Protein AF-A0A537SCL2-F1 (afdb_monomer)

Solvent-accessible surface area (backbone atoms only — not comparable to full-atom values): 10837 Å² total; per-residue (Å²): 138,88,92,80,89,88,87,83,86,89,81,77,89,76,84,65,77,79,71,68,77,72,68,70,78,65,77,64,45,35,38,31,38,44,45,47,46,76,85,81,43,51,68,61,50,50,51,50,52,47,57,34,40,78,73,72,42,37,77,86,73,39,26,43,77,47,78,39,64,37,67,87,34,74,85,45,38,48,58,51,26,38,50,47,49,73,68,63,38,65,31,39,36,19,77,14,48,50,43,45,52,28,39,54,75,43,37,79,74,50,37,33,37,31,70,41,21,41,37,46,48,85,59,67,59,16,76,32,92,92,52,28,85,68,42,36,51,68,40,71,64,47,42,31,63,50,47,34,50,51,50,56,51,46,52,68,76,38,80,81,74,85,81,82,89,84,88,81,59,85,84,34,57,33,48,55,58,26,50,55,43,44,76,74,105

Sequence (185 aa):
MRRREVMLLLGGAMTAPLTALAQQAGKVYRVAFLGDSPTVYPDAIDALRQGLRDLGYVEGRNIAIEYRWAQGKPERMRELAEELARLKVDVIIVPGSIYTEAAKRATSTIPIVFLGHADPVATGHATSLARPGGNITGISIMLTEASIKSLELLKQAVPGLVRIAVIFDPATPSHGPVLKGVEAA

Radius of gyration: 27.59 Å; Cα contacts (8 Å, |Δi|>4): 260; chains: 1; bounding box: 53×57×104 Å

pLDDT: mean 87.98, std 15.91, range [41.19, 98.81]

Structure (mmCIF, N/CA/C/O backbone):
data_AF-A0A537SCL2-F1
#
_entry.id   AF-A0A537SCL2-F1
#
loop_
_atom_site.group_PDB
_atom_site.id
_atom_site.type_symbol
_atom_site.label_atom_id
_atom_site.label_alt_id
_atom_site.label_comp_id
_atom_site.label_asym_id
_atom_site.label_entity_id
_atom_site.label_seq_id
_atom_site.pdbx_PDB_ins_code
_atom_site.Cartn_x
_atom_site.Cartn_y
_atom_site.Cartn_z
_atom_site.occupancy
_atom_site.B_iso_or_equiv
_atom_site.auth_seq_id
_atom_site.auth_comp_id
_atom_site.auth_asym_id
_atom_site.auth_a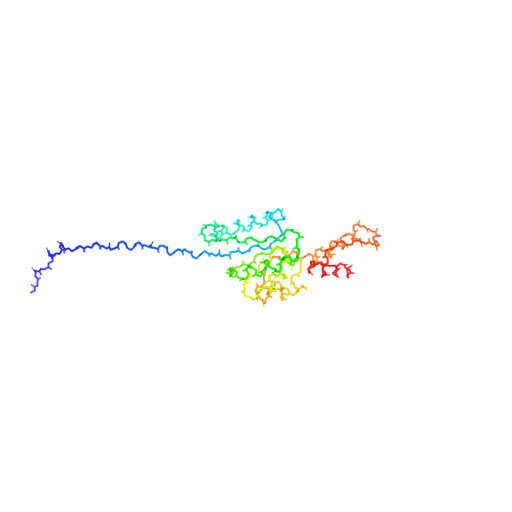tom_id
_atom_site.pdbx_PDB_model_num
ATOM 1 N N . MET A 1 1 ? -16.561 -41.455 73.289 1.00 41.19 1 MET A N 1
ATOM 2 C CA . MET A 1 1 ? -16.300 -41.456 71.830 1.00 41.19 1 MET A CA 1
ATOM 3 C C . MET A 1 1 ? -17.628 -41.512 71.087 1.00 41.19 1 MET A C 1
ATOM 5 O O . MET A 1 1 ? -18.556 -42.152 71.559 1.00 41.19 1 MET A O 1
ATOM 9 N N . ARG A 1 2 ? -17.724 -40.722 70.014 1.00 49.25 2 ARG A N 1
ATOM 10 C CA . ARG A 1 2 ? -18.932 -40.160 69.388 1.00 49.25 2 ARG A CA 1
ATOM 11 C C . ARG A 1 2 ? -19.625 -41.144 68.429 1.00 49.25 2 ARG A C 1
ATOM 13 O O . ARG A 1 2 ? -18.958 -41.738 67.593 1.00 49.25 2 ARG A O 1
ATOM 20 N N . ARG A 1 3 ? -20.957 -41.258 68.517 1.00 43.06 3 ARG A N 1
ATOM 21 C CA . ARG A 1 3 ? -21.846 -41.904 67.521 1.00 43.06 3 ARG A CA 1
ATOM 22 C C . ARG A 1 3 ? -23.189 -41.167 67.416 1.00 43.06 3 ARG A C 1
ATOM 24 O O . ARG A 1 3 ? -24.257 -41.756 67.540 1.00 43.06 3 ARG A O 1
ATOM 31 N N . ARG A 1 4 ? -23.134 -39.849 67.263 1.00 49.09 4 ARG A N 1
ATOM 32 C CA . ARG A 1 4 ? -24.268 -38.997 66.885 1.00 49.09 4 ARG A CA 1
ATOM 33 C C . ARG A 1 4 ? -23.724 -37.979 65.879 1.00 49.09 4 ARG A C 1
ATOM 35 O O . ARG A 1 4 ? -22.572 -37.596 66.040 1.00 49.09 4 ARG A O 1
ATOM 42 N N . GLU A 1 5 ? -24.547 -37.592 64.899 1.00 47.28 5 GLU A N 1
ATOM 43 C CA . GLU A 1 5 ? -24.350 -36.476 63.937 1.00 47.28 5 GLU A CA 1
ATOM 44 C C . GLU A 1 5 ? -23.850 -36.790 62.508 1.00 47.28 5 GLU A C 1
ATOM 46 O O . GLU A 1 5 ? -22.926 -36.137 62.039 1.00 47.28 5 GLU A O 1
ATOM 51 N N . VAL A 1 6 ? -24.471 -37.708 61.746 1.00 50.50 6 VAL A N 1
ATOM 52 C CA . VAL A 1 6 ? -24.229 -37.734 60.271 1.00 50.50 6 VAL A CA 1
ATOM 53 C C . VAL A 1 6 ? -25.498 -37.839 59.398 1.00 50.50 6 VAL A C 1
ATOM 55 O O . VAL A 1 6 ? -25.396 -37.857 58.182 1.00 50.50 6 VAL A O 1
ATOM 58 N N . MET A 1 7 ? -26.723 -37.840 59.940 1.00 46.16 7 MET A N 1
ATOM 59 C CA . MET A 1 7 ? -27.932 -38.093 59.117 1.00 46.16 7 MET A CA 1
ATOM 60 C C . MET A 1 7 ? -28.993 -36.983 59.084 1.00 46.16 7 MET A C 1
ATOM 62 O O . MET A 1 7 ? -30.168 -37.274 58.899 1.00 46.16 7 MET A O 1
ATOM 66 N N . LEU A 1 8 ? -28.617 -35.708 59.207 1.00 48.19 8 LEU A N 1
ATOM 67 C CA . LEU A 1 8 ? -29.576 -34.600 59.069 1.00 48.19 8 LEU A CA 1
ATOM 68 C C . LEU A 1 8 ? -28.964 -33.382 58.366 1.00 48.19 8 LEU A C 1
ATOM 70 O O . LEU A 1 8 ? -28.725 -32.370 59.006 1.00 48.19 8 LEU A O 1
ATOM 74 N N . LEU A 1 9 ? -28.737 -33.467 57.053 1.00 43.66 9 LEU A N 1
ATOM 75 C CA . LEU A 1 9 ? -28.548 -32.294 56.182 1.00 43.66 9 LEU A CA 1
ATOM 76 C C . LEU A 1 9 ? -29.097 -32.590 54.769 1.00 43.66 9 LEU A C 1
ATOM 78 O O . LEU A 1 9 ? -28.373 -32.632 53.782 1.00 43.66 9 LEU A O 1
ATOM 82 N N . LEU A 1 10 ? -30.410 -32.824 54.685 1.00 50.06 10 LEU A N 1
ATOM 83 C CA . LEU A 1 10 ? -31.198 -32.792 53.447 1.00 50.06 10 LEU A CA 1
ATOM 84 C C . LEU A 1 10 ? -32.164 -31.609 53.567 1.00 50.06 10 LEU A C 1
ATOM 86 O O . LEU A 1 10 ? -33.294 -31.751 54.023 1.00 50.06 10 LEU A O 1
ATOM 90 N N . GLY A 1 11 ? -31.675 -30.413 53.249 1.00 48.78 11 GLY A N 1
ATOM 91 C CA . GLY A 1 11 ? -32.467 -29.189 53.326 1.00 48.78 11 GLY A CA 1
ATOM 92 C C . GLY A 1 11 ? -31.601 -27.946 53.183 1.00 48.78 11 GLY A C 1
ATOM 93 O O . GLY A 1 11 ? -31.056 -27.455 54.164 1.00 48.78 11 GLY A O 1
ATOM 94 N N . GLY A 1 12 ? -31.466 -27.440 51.960 1.00 43.78 12 GLY A N 1
ATOM 95 C CA . GLY A 1 12 ? -30.771 -26.184 51.695 1.00 43.78 12 GLY A CA 1
ATOM 96 C C . GLY A 1 12 ? -30.717 -25.891 50.204 1.00 43.78 12 GLY A C 1
ATOM 97 O O . GLY A 1 12 ? -29.939 -26.495 49.477 1.00 43.78 12 GLY A O 1
ATOM 98 N N . ALA A 1 13 ? -31.587 -24.993 49.753 1.00 52.12 13 ALA A N 1
ATOM 99 C CA . ALA A 1 13 ? -31.683 -24.530 48.380 1.00 52.12 13 ALA A CA 1
ATOM 100 C C . ALA A 1 13 ? -30.334 -24.020 47.843 1.00 52.12 13 ALA A C 1
ATOM 102 O O . ALA A 1 13 ? -29.745 -23.099 48.402 1.00 52.12 13 ALA A O 1
ATOM 103 N N . MET A 1 14 ? -29.902 -24.551 46.700 1.00 44.84 14 MET A N 1
ATOM 104 C CA . MET A 1 14 ? -28.994 -23.844 45.801 1.00 44.84 14 MET A CA 1
ATOM 105 C C . MET A 1 14 ? -29.738 -23.561 44.501 1.00 44.84 14 MET A C 1
ATOM 107 O O . MET A 1 14 ? -29.533 -24.212 43.482 1.00 44.84 14 MET A O 1
ATOM 111 N N . THR A 1 15 ? -30.602 -22.547 44.524 1.00 55.47 15 THR A N 1
ATOM 112 C CA . THR A 1 15 ? -30.839 -21.751 43.319 1.00 55.47 15 THR A CA 1
ATOM 113 C C . THR A 1 15 ? -29.549 -20.979 43.061 1.00 55.47 15 THR A C 1
ATOM 115 O O . THR A 1 15 ? -29.409 -19.822 43.456 1.00 55.47 15 THR A O 1
ATOM 118 N N . ALA A 1 16 ? -28.551 -21.654 42.488 1.00 54.53 16 ALA A N 1
ATOM 119 C CA . ALA A 1 16 ? -27.407 -20.962 41.931 1.00 54.53 16 ALA A CA 1
ATOM 120 C C . ALA A 1 16 ? -27.965 -19.993 40.880 1.00 54.53 16 ALA A C 1
ATOM 122 O O . ALA A 1 16 ? -28.747 -20.430 40.028 1.00 54.53 16 ALA A O 1
ATOM 123 N N . PRO A 1 17 ? -27.626 -18.693 40.919 1.00 49.28 17 PRO A N 1
ATOM 124 C CA . PRO A 1 17 ? -27.888 -17.871 39.764 1.00 49.28 17 PRO A CA 1
ATOM 125 C C . PRO A 1 17 ? -27.097 -18.531 38.640 1.00 49.28 17 PRO A C 1
ATOM 127 O O . PRO A 1 17 ? -25.874 -18.670 38.729 1.00 49.28 17 PRO A O 1
ATOM 130 N N . LEU A 1 18 ? -27.814 -18.989 37.612 1.00 48.09 18 LEU A N 1
ATOM 131 C CA . LEU A 1 18 ? -27.269 -19.095 36.273 1.00 48.09 18 LEU A CA 1
ATOM 132 C C . LEU A 1 18 ? -26.691 -17.713 36.001 1.00 48.09 18 LEU A C 1
ATOM 134 O O . LEU A 1 18 ? -27.390 -16.791 35.585 1.00 48.09 18 LEU A O 1
ATOM 138 N N . THR A 1 19 ? -25.418 -17.550 36.340 1.00 49.31 19 THR A N 1
ATOM 139 C CA . THR A 1 19 ? -24.564 -16.540 35.765 1.00 49.31 19 THR A CA 1
ATOM 140 C C . THR A 1 19 ? -24.583 -16.909 34.302 1.00 49.31 19 THR A C 1
ATOM 142 O O . THR A 1 19 ? -23.819 -17.742 33.824 1.00 49.31 19 THR A O 1
ATOM 145 N N . ALA A 1 20 ? -25.574 -16.354 33.602 1.00 48.78 20 ALA A N 1
ATOM 146 C CA . ALA A 1 20 ? -25.480 -16.129 32.192 1.00 48.78 20 ALA A CA 1
ATOM 147 C C . ALA A 1 20 ? -24.073 -15.573 32.024 1.00 48.78 20 ALA A C 1
ATOM 149 O O . ALA A 1 20 ? -23.761 -14.487 32.521 1.00 48.78 20 ALA A O 1
ATOM 150 N N . LEU A 1 21 ? -23.202 -16.375 31.416 1.00 47.66 21 LEU A N 1
ATOM 151 C CA . LEU A 1 21 ? -22.079 -15.856 30.674 1.00 47.66 21 LEU A CA 1
ATOM 152 C C . LEU A 1 21 ? -22.728 -14.896 29.686 1.00 47.66 21 LEU A C 1
ATOM 154 O O . LEU A 1 21 ? -23.120 -15.279 28.588 1.00 47.66 21 LEU A O 1
ATOM 158 N N . ALA A 1 22 ? -22.939 -13.658 30.132 1.00 48.31 22 ALA A N 1
ATOM 159 C CA . ALA A 1 22 ? -23.066 -12.512 29.278 1.00 48.31 22 ALA A CA 1
ATOM 160 C C . ALA A 1 22 ? -21.748 -12.533 28.524 1.00 48.31 22 ALA A C 1
ATOM 162 O O . ALA A 1 22 ? -20.714 -12.090 29.020 1.00 48.31 22 ALA A O 1
ATOM 163 N N . GLN A 1 23 ? -21.775 -13.237 27.398 1.00 49.00 23 GLN A N 1
ATOM 164 C CA . GLN A 1 23 ? -20.692 -13.348 26.460 1.00 49.00 23 GLN A CA 1
ATOM 165 C C . GLN A 1 23 ? -20.353 -11.899 26.159 1.00 49.00 23 GLN A C 1
ATOM 167 O O . GLN A 1 23 ? -21.168 -11.203 25.552 1.00 49.00 23 GLN A O 1
ATOM 172 N N . GLN A 1 24 ? -19.243 -11.410 26.729 1.00 52.59 24 GLN A N 1
ATOM 173 C CA . GLN A 1 24 ? -18.735 -10.070 26.470 1.00 52.59 24 GLN A CA 1
ATOM 174 C C . GLN A 1 24 ? -18.864 -9.885 24.970 1.00 52.59 24 GLN A C 1
ATOM 176 O O . GLN A 1 24 ? -18.295 -10.685 24.223 1.00 52.59 24 GLN A O 1
ATOM 181 N N . ALA A 1 25 ? -19.698 -8.932 24.544 1.00 62.31 25 ALA A N 1
ATOM 182 C CA . ALA A 1 25 ? -19.852 -8.638 23.133 1.00 62.31 25 ALA A CA 1
ATOM 183 C C . ALA A 1 25 ? -18.432 -8.416 22.608 1.00 62.31 25 ALA A C 1
ATOM 185 O O . ALA A 1 25 ? -17.743 -7.498 23.059 1.00 62.31 25 ALA A O 1
ATOM 186 N N . GLY A 1 26 ? -17.941 -9.365 21.804 1.00 74.88 26 GLY A N 1
ATOM 187 C CA . GLY A 1 26 ? -16.539 -9.396 21.412 1.00 74.88 26 GLY A CA 1
ATOM 188 C C . GLY A 1 26 ? -16.189 -8.071 20.749 1.00 74.88 26 GLY A C 1
ATOM 189 O O . GLY A 1 26 ? -17.016 -7.519 20.021 1.00 74.88 26 GLY A O 1
ATOM 190 N N . LYS A 1 27 ? -14.991 -7.537 21.016 1.00 86.94 27 LYS A N 1
ATOM 191 C CA . LYS A 1 27 ? -14.529 -6.313 20.351 1.00 86.94 27 LYS A CA 1
ATOM 192 C C . LYS A 1 27 ? -14.703 -6.491 18.837 1.00 86.94 27 LYS A C 1
ATOM 194 O O . LYS A 1 27 ? -14.164 -7.438 18.269 1.00 86.94 27 LYS A O 1
ATOM 199 N N . VAL A 1 28 ? -15.439 -5.580 18.203 1.00 94.56 28 VAL A N 1
ATOM 200 C CA . VAL A 1 28 ? -15.534 -5.513 16.742 1.00 94.56 28 VAL A CA 1
ATOM 201 C C . VAL A 1 28 ? -14.365 -4.672 16.245 1.00 94.56 28 VAL A C 1
ATOM 203 O O . VAL A 1 28 ? -14.301 -3.478 16.540 1.00 94.56 28 VAL A O 1
ATOM 206 N N . TYR A 1 29 ? -13.428 -5.288 15.527 1.00 96.56 29 TYR A N 1
ATOM 207 C CA . TYR A 1 29 ? -12.302 -4.566 14.934 1.00 96.56 29 TYR A CA 1
ATOM 208 C C . TYR A 1 29 ? -12.742 -3.836 13.665 1.00 96.56 29 TYR A C 1
ATOM 210 O O . TYR A 1 29 ? -13.492 -4.374 12.850 1.00 96.56 29 TYR A O 1
ATOM 218 N N . ARG A 1 30 ? -12.262 -2.613 13.469 1.00 97.81 30 ARG A N 1
ATOM 219 C CA . ARG A 1 30 ? -12.554 -1.800 12.286 1.00 97.81 30 ARG A CA 1
ATOM 220 C C . ARG A 1 30 ? -11.375 -1.862 11.330 1.00 97.81 30 ARG A C 1
ATOM 222 O O . ARG A 1 30 ? -10.316 -1.307 11.610 1.00 97.81 30 ARG A O 1
ATOM 229 N N . VAL A 1 31 ? -11.566 -2.529 10.203 1.00 98.12 31 VAL A N 1
ATOM 230 C CA . VAL A 1 31 ? -10.577 -2.629 9.126 1.00 98.12 31 VAL A CA 1
ATOM 231 C C . VAL A 1 31 ? -10.964 -1.616 8.064 1.00 98.12 31 VAL A C 1
ATOM 233 O O . VAL A 1 31 ? -12.075 -1.667 7.558 1.00 98.12 31 VAL A O 1
ATOM 236 N N . ALA A 1 32 ? -10.088 -0.690 7.705 1.00 98.06 32 ALA A N 1
ATOM 237 C CA . ALA A 1 32 ? -10.348 0.206 6.587 1.00 98.06 32 ALA A CA 1
ATOM 238 C C . ALA A 1 32 ? -9.745 -0.324 5.292 1.00 98.06 32 ALA A C 1
ATOM 240 O O . ALA A 1 32 ? -8.661 -0.898 5.304 1.00 98.06 32 ALA A O 1
ATOM 241 N N . PHE A 1 33 ? -10.406 -0.052 4.173 1.00 97.75 33 PHE A N 1
ATOM 242 C CA . PHE A 1 33 ? -9.851 -0.228 2.839 1.00 97.75 33 PHE A CA 1
ATOM 243 C C . PHE A 1 33 ? -9.975 1.091 2.077 1.00 97.75 33 PHE A C 1
ATOM 245 O O . PHE A 1 33 ? -11.085 1.546 1.795 1.00 97.75 33 PHE A O 1
ATOM 252 N N . LEU A 1 34 ? -8.841 1.705 1.743 1.00 97.50 34 LEU A N 1
ATOM 253 C CA . LEU A 1 34 ? -8.781 2.909 0.916 1.00 97.50 34 LEU A CA 1
ATOM 254 C C . LEU A 1 34 ? -8.281 2.522 -0.474 1.00 97.50 34 LEU A C 1
ATOM 256 O O . LEU A 1 34 ? -7.123 2.148 -0.613 1.00 97.50 34 LEU A O 1
ATOM 260 N N . GLY A 1 35 ? -9.130 2.632 -1.493 1.00 95.25 35 GLY A N 1
ATOM 261 C CA . GLY A 1 35 ? -8.782 2.285 -2.871 1.00 95.25 35 GLY A CA 1
ATOM 262 C C . GLY A 1 35 ? -9.513 3.138 -3.899 1.00 95.25 35 GLY A C 1
ATOM 263 O O . GLY A 1 35 ? -10.132 4.146 -3.564 1.00 95.25 35 GLY A O 1
ATOM 264 N N . ASP A 1 36 ? -9.458 2.729 -5.165 1.00 93.69 36 ASP A N 1
ATOM 265 C CA . ASP A 1 36 ? -10.081 3.482 -6.256 1.00 93.69 36 ASP A CA 1
ATOM 266 C C . ASP A 1 36 ? -11.583 3.212 -6.367 1.00 93.69 36 ASP A C 1
ATOM 268 O O . ASP A 1 36 ? -12.412 4.101 -6.188 1.00 93.69 36 ASP A O 1
ATOM 272 N N . SER A 1 37 ? -11.942 1.958 -6.619 1.00 91.81 37 SER A N 1
ATOM 273 C CA . SER A 1 37 ? -13.316 1.491 -6.747 1.00 91.81 37 SER A CA 1
ATOM 274 C C . SER A 1 37 ? -13.365 -0.020 -6.479 1.00 91.81 37 SER A C 1
ATOM 276 O O . SER A 1 37 ? -12.335 -0.696 -6.596 1.00 91.81 37 SER A O 1
ATOM 278 N N . PRO A 1 38 ? -14.539 -0.583 -6.137 1.00 87.00 38 PRO A N 1
ATOM 279 C CA . PRO A 1 38 ? -14.665 -2.015 -5.860 1.00 87.00 38 PRO A CA 1
ATOM 280 C C . PRO A 1 38 ? -14.343 -2.899 -7.076 1.00 87.00 38 PRO A C 1
ATOM 282 O O . PRO A 1 38 ? -13.986 -4.058 -6.905 1.00 87.00 38 PRO A O 1
ATOM 285 N N . THR A 1 39 ? -14.434 -2.365 -8.298 1.00 89.19 39 THR A N 1
ATOM 286 C CA . THR A 1 39 ? -14.179 -3.108 -9.542 1.00 89.19 39 THR A CA 1
ATOM 287 C C . THR A 1 39 ? -12.708 -3.166 -9.933 1.00 89.19 39 THR A C 1
ATOM 289 O O . THR A 1 39 ? -12.350 -3.972 -10.783 1.00 89.19 39 THR A O 1
ATOM 292 N N . VAL A 1 40 ? -11.850 -2.326 -9.346 1.00 88.44 40 VAL A N 1
ATOM 293 C CA . VAL A 1 40 ? -10.408 -2.314 -9.661 1.00 88.44 40 VAL A CA 1
ATOM 294 C C . VAL A 1 40 ? -9.654 -3.392 -8.876 1.00 88.44 40 VAL A C 1
ATOM 296 O O . VAL A 1 40 ? -8.642 -3.896 -9.350 1.00 88.44 40 VAL A O 1
ATOM 299 N N . TYR A 1 41 ? -10.156 -3.782 -7.700 1.00 83.81 41 TYR A N 1
ATOM 300 C CA . TYR A 1 41 ? -9.484 -4.737 -6.809 1.00 83.81 41 TYR A CA 1
ATOM 301 C C . TYR A 1 41 ? -10.386 -5.891 -6.322 1.00 83.81 41 TYR A C 1
ATOM 303 O O . TYR A 1 41 ? -10.291 -6.240 -5.142 1.00 83.81 41 TYR A O 1
ATOM 311 N N . PRO A 1 42 ? -11.263 -6.487 -7.159 1.00 88.81 42 PRO A N 1
ATOM 312 C CA . PRO A 1 42 ? -12.222 -7.491 -6.693 1.00 88.81 42 PRO A CA 1
ATOM 313 C C . PRO A 1 42 ? -11.507 -8.691 -6.058 1.00 88.81 42 PRO A C 1
ATOM 315 O O . PRO A 1 42 ? -11.763 -9.019 -4.900 1.00 88.81 42 PRO A O 1
ATOM 318 N N . ASP A 1 43 ? -10.505 -9.238 -6.750 1.00 91.19 43 ASP A N 1
ATOM 319 C CA . ASP A 1 43 ? -9.764 -10.416 -6.291 1.00 91.19 43 ASP A CA 1
ATOM 320 C C . ASP A 1 43 ? -8.973 -10.143 -5.007 1.00 91.19 43 ASP A C 1
ATOM 322 O O . ASP A 1 43 ? -8.929 -10.976 -4.104 1.00 91.19 43 ASP A O 1
ATOM 326 N N . ALA A 1 44 ? -8.366 -8.958 -4.887 1.00 89.31 44 ALA A N 1
ATOM 327 C CA . ALA A 1 44 ? -7.591 -8.596 -3.702 1.00 89.31 44 ALA A CA 1
ATOM 328 C C . ALA A 1 44 ? -8.486 -8.414 -2.465 1.00 89.31 44 ALA A C 1
ATOM 330 O O . ALA A 1 44 ? -8.102 -8.803 -1.362 1.00 89.31 44 ALA A O 1
ATOM 331 N N . ILE A 1 45 ? -9.683 -7.844 -2.636 1.00 92.56 45 ILE A N 1
ATOM 332 C CA . ILE A 1 45 ? -10.660 -7.682 -1.551 1.00 92.56 45 ILE A CA 1
ATOM 333 C C . ILE A 1 45 ? -11.213 -9.043 -1.129 1.00 92.56 45 ILE A C 1
ATOM 335 O O . ILE A 1 45 ? -11.334 -9.309 0.069 1.00 92.56 45 ILE A O 1
ATOM 339 N N . ASP A 1 46 ? -11.521 -9.915 -2.085 1.00 94.38 46 ASP A N 1
ATOM 340 C CA . ASP A 1 46 ? -12.042 -11.244 -1.785 1.00 94.38 46 ASP A CA 1
ATOM 341 C C . ASP A 1 46 ? -10.984 -12.136 -1.133 1.00 94.38 46 ASP A C 1
ATOM 343 O O . ASP A 1 46 ? -11.286 -12.797 -0.136 1.00 94.38 46 ASP A O 1
ATOM 347 N N . ALA A 1 47 ? -9.732 -12.077 -1.594 1.00 94.31 47 ALA A N 1
ATOM 348 C CA . ALA A 1 47 ? -8.603 -12.748 -0.954 1.00 94.31 47 ALA A CA 1
ATOM 349 C C . ALA A 1 47 ? -8.347 -12.218 0.466 1.00 94.31 47 ALA A C 1
ATOM 351 O O . ALA A 1 47 ? -8.151 -13.011 1.387 1.00 94.31 47 ALA A O 1
ATOM 352 N N . LEU A 1 48 ? -8.414 -10.896 0.676 1.00 94.00 48 LEU A N 1
ATOM 353 C CA . LEU A 1 48 ? -8.311 -10.290 2.008 1.00 94.00 48 LEU A CA 1
ATOM 354 C C . LEU A 1 48 ? -9.411 -10.817 2.933 1.00 94.00 48 LEU A C 1
ATOM 356 O O . LEU A 1 48 ? -9.128 -11.270 4.041 1.00 94.00 48 LEU A O 1
ATOM 360 N N . ARG A 1 49 ? -10.668 -10.785 2.481 1.00 95.31 49 ARG A N 1
ATOM 361 C CA . ARG A 1 49 ? -11.803 -11.295 3.257 1.00 95.31 49 ARG A CA 1
ATOM 362 C C . ARG A 1 49 ? -11.663 -12.788 3.540 1.00 95.31 49 ARG A C 1
ATOM 364 O O . ARG A 1 49 ? -11.987 -13.213 4.643 1.00 95.31 49 ARG A O 1
ATOM 371 N N . GLN A 1 50 ? -11.194 -13.575 2.573 1.00 97.31 50 GLN A N 1
ATOM 372 C CA . GLN A 1 50 ? -10.968 -15.006 2.754 1.00 97.31 50 GLN A CA 1
ATOM 373 C C . GLN A 1 50 ? -9.893 -15.268 3.809 1.00 97.31 50 GLN A C 1
ATOM 375 O O . GLN A 1 50 ? -10.170 -15.969 4.776 1.00 97.31 50 GLN A O 1
ATOM 380 N N . GLY A 1 51 ? -8.725 -14.634 3.696 1.00 96.44 51 GLY A N 1
ATOM 381 C CA . GLY A 1 51 ? -7.651 -14.794 4.677 1.00 96.44 51 GLY A CA 1
ATOM 382 C C . GLY A 1 51 ? -8.058 -14.343 6.083 1.00 96.44 51 GLY A C 1
ATOM 383 O O . GLY A 1 51 ? -7.737 -15.006 7.065 1.00 96.44 51 GLY A O 1
ATOM 384 N N . LEU A 1 52 ? -8.830 -13.255 6.196 1.00 96.38 52 LEU A N 1
ATOM 385 C CA . LEU A 1 52 ? -9.405 -12.827 7.475 1.00 96.38 52 LEU A CA 1
ATOM 386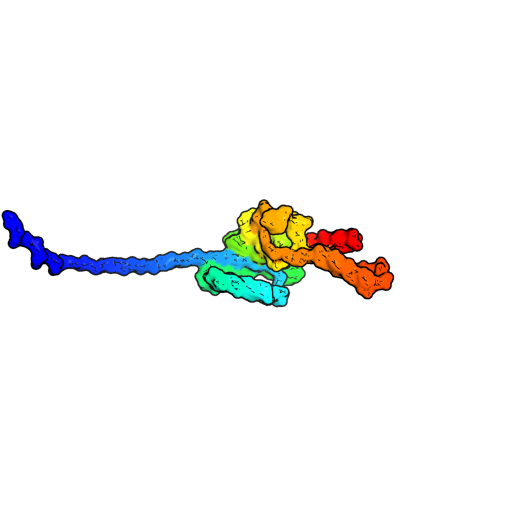 C C . LEU A 1 52 ? -10.351 -13.891 8.049 1.00 96.38 52 LEU A C 1
ATOM 388 O O . LEU A 1 52 ? -10.225 -14.236 9.226 1.00 96.38 52 LEU A O 1
ATOM 392 N N . ARG A 1 53 ? -11.243 -14.462 7.229 1.00 97.50 53 ARG A N 1
ATOM 393 C CA . ARG A 1 53 ? -12.153 -15.537 7.658 1.00 97.50 53 ARG A CA 1
ATOM 394 C C . ARG A 1 53 ? -11.405 -16.776 8.133 1.00 97.50 53 ARG A C 1
ATOM 396 O O . ARG A 1 53 ? -11.786 -17.329 9.162 1.00 97.50 53 ARG A O 1
ATOM 403 N N . ASP A 1 54 ? -10.347 -17.175 7.434 1.00 98.00 54 ASP A N 1
ATOM 404 C CA . ASP A 1 54 ? -9.528 -18.341 7.792 1.00 98.00 54 ASP A CA 1
ATOM 405 C C . ASP A 1 54 ? -8.825 -18.157 9.148 1.00 98.00 54 ASP A C 1
ATOM 407 O O . ASP A 1 54 ? -8.595 -19.118 9.878 1.00 98.00 54 ASP A O 1
ATOM 411 N N . LEU A 1 55 ? -8.564 -16.905 9.533 1.00 96.88 55 LEU A N 1
ATOM 412 C CA . LEU A 1 55 ? -8.044 -16.517 10.847 1.00 96.88 55 LEU A CA 1
ATOM 413 C C . LEU A 1 55 ? -9.146 -16.271 11.898 1.00 96.88 55 LEU A C 1
ATOM 415 O O . LEU A 1 55 ? -8.854 -15.860 13.020 1.00 96.88 55 LEU A O 1
ATOM 419 N N . GLY A 1 56 ? -10.416 -16.512 11.558 1.00 96.06 56 GLY A N 1
ATOM 420 C CA . GLY A 1 56 ? -11.564 -16.336 12.449 1.00 96.06 56 GLY A CA 1
ATOM 421 C C . GLY A 1 56 ? -12.135 -14.915 12.501 1.00 96.06 56 GLY A C 1
ATOM 422 O O . GLY A 1 56 ? -13.026 -14.648 13.313 1.00 96.06 56 GLY A O 1
ATOM 423 N N . TYR A 1 57 ? -11.671 -14.003 11.645 1.00 96.56 57 TYR A N 1
ATOM 424 C CA . TYR A 1 57 ? -12.212 -12.653 11.492 1.00 96.56 57 TYR A CA 1
ATOM 425 C C . TYR A 1 57 ? -13.296 -12.628 10.407 1.00 96.56 57 TYR A C 1
ATOM 427 O O . TYR A 1 57 ? -13.028 -12.731 9.213 1.00 96.56 57 TYR A O 1
ATOM 435 N N . VAL A 1 58 ? -14.550 -12.490 10.829 1.00 95.25 58 VAL A N 1
ATOM 436 C CA . VAL A 1 58 ? -15.737 -12.562 9.976 1.00 95.25 58 VAL A CA 1
ATOM 437 C C . VAL A 1 58 ? -16.465 -11.220 9.992 1.00 95.25 58 VAL A C 1
ATOM 439 O O . VAL A 1 58 ? -16.876 -10.721 11.047 1.00 95.25 58 VAL A O 1
ATOM 442 N N . GLU A 1 59 ? -16.622 -10.642 8.801 1.00 93.75 59 GLU A N 1
ATOM 443 C CA . GLU A 1 59 ? -17.340 -9.386 8.583 1.00 93.75 59 GLU A CA 1
ATOM 444 C C . GLU A 1 59 ? -18.785 -9.482 9.096 1.00 93.75 59 GLU A C 1
ATOM 446 O O . GLU A 1 59 ? -19.471 -10.479 8.875 1.00 93.75 59 GLU A O 1
ATOM 451 N N . GLY A 1 60 ? -19.221 -8.472 9.853 1.00 91.94 60 GLY A N 1
ATOM 452 C CA . GLY A 1 60 ? -20.537 -8.446 10.503 1.00 91.94 60 GLY A CA 1
ATOM 453 C C . GLY A 1 60 ? -20.626 -9.240 11.813 1.00 91.94 60 GLY A C 1
ATOM 454 O O . GLY A 1 60 ? -21.647 -9.161 12.493 1.00 91.94 60 GLY A O 1
ATOM 455 N N . ARG A 1 61 ? -19.569 -9.970 12.205 1.00 93.94 61 ARG A N 1
ATOM 456 C CA . ARG A 1 61 ? -19.506 -10.703 13.482 1.00 93.94 61 ARG A CA 1
ATOM 457 C C . ARG A 1 61 ? -18.508 -10.092 14.460 1.00 93.94 61 ARG A C 1
ATOM 459 O O . ARG A 1 61 ? -18.880 -9.740 15.572 1.00 93.94 61 ARG A O 1
ATOM 466 N N . ASN A 1 62 ? -17.238 -10.016 14.071 1.00 95.56 62 ASN A N 1
ATOM 467 C CA . ASN A 1 62 ? -16.148 -9.512 14.919 1.00 95.56 62 ASN A CA 1
ATOM 468 C C . ASN A 1 62 ? -15.211 -8.544 14.184 1.00 95.56 62 ASN A C 1
ATOM 470 O O . ASN A 1 62 ? -14.296 -8.002 14.802 1.00 95.56 62 ASN A O 1
ATOM 474 N N . ILE A 1 63 ? -15.462 -8.284 12.899 1.00 97.31 63 ILE A N 1
ATOM 475 C CA . ILE A 1 63 ? -14.870 -7.167 12.167 1.00 97.31 63 ILE A CA 1
ATOM 476 C C . ILE A 1 63 ? -15.946 -6.390 11.404 1.00 97.31 63 ILE A C 1
ATOM 478 O O . ILE A 1 63 ? -16.968 -6.951 11.000 1.00 97.31 63 ILE A O 1
ATOM 482 N N . ALA A 1 64 ? -15.686 -5.109 11.171 1.00 96.81 64 ALA A N 1
ATOM 483 C CA . ALA A 1 64 ? -16.399 -4.267 10.220 1.00 96.81 64 ALA A CA 1
ATOM 484 C C . ALA A 1 64 ? -15.387 -3.702 9.218 1.00 96.81 64 ALA A C 1
ATOM 486 O O . ALA A 1 64 ? -14.342 -3.194 9.640 1.00 96.81 64 ALA A O 1
ATOM 487 N N . ILE A 1 65 ? -15.682 -3.801 7.917 1.00 96.50 65 ILE A N 1
ATOM 488 C CA . ILE A 1 65 ? -14.806 -3.265 6.873 1.00 96.50 65 ILE A CA 1
ATOM 489 C C . ILE A 1 65 ? -15.345 -1.921 6.373 1.00 96.50 65 ILE A C 1
ATOM 491 O O . ILE A 1 65 ? -16.441 -1.821 5.829 1.00 96.50 65 ILE A O 1
ATOM 495 N N . GLU A 1 66 ? -14.551 -0.874 6.567 1.00 97.38 66 GLU A N 1
ATOM 496 C CA . GLU A 1 66 ? -14.847 0.501 6.180 1.00 97.38 66 GLU A CA 1
ATOM 497 C C . GLU A 1 66 ? -14.199 0.806 4.832 1.00 97.38 66 GLU A C 1
ATOM 499 O O . GLU A 1 66 ? -12.988 1.013 4.735 1.00 97.38 66 GLU A O 1
ATOM 504 N N . TYR A 1 67 ? -15.003 0.863 3.777 1.00 96.38 67 TYR A N 1
ATOM 505 C CA . TYR A 1 67 ? -14.505 1.159 2.438 1.00 96.38 67 TYR A CA 1
ATOM 506 C C . TYR A 1 67 ? -14.488 2.661 2.157 1.00 96.38 67 TYR A C 1
ATOM 508 O O . TYR A 1 67 ? -15.443 3.382 2.463 1.00 96.38 67 TYR A O 1
ATOM 516 N N . ARG A 1 68 ? -13.415 3.137 1.525 1.00 97.31 68 ARG A N 1
ATOM 517 C CA . ARG A 1 68 ? -13.306 4.481 0.954 1.00 97.31 68 ARG A CA 1
ATOM 518 C C . ARG A 1 68 ? -12.765 4.398 -0.466 1.00 97.31 68 ARG A C 1
ATOM 520 O O . ARG A 1 68 ? -11.706 3.827 -0.706 1.00 97.31 68 ARG A O 1
ATOM 527 N N . TRP A 1 69 ? -13.519 4.986 -1.390 1.00 96.19 69 TRP A N 1
ATOM 528 C CA . TRP A 1 69 ? -13.285 4.890 -2.827 1.00 96.19 69 TRP A CA 1
ATOM 529 C C . TRP A 1 69 ? -12.981 6.267 -3.411 1.00 96.19 69 TRP A C 1
ATOM 531 O O . TRP A 1 69 ? -13.826 7.166 -3.354 1.00 96.19 69 TRP A O 1
ATOM 541 N N . ALA A 1 70 ? -11.787 6.429 -3.979 1.00 94.75 70 ALA A N 1
ATOM 542 C CA . ALA A 1 70 ? -11.374 7.660 -4.646 1.00 94.75 70 ALA A CA 1
ATOM 543 C C . ALA A 1 70 ? -12.173 7.909 -5.938 1.00 94.75 70 ALA A C 1
ATOM 545 O O . ALA A 1 70 ? -12.500 9.058 -6.236 1.00 94.75 70 ALA A O 1
ATOM 546 N N . GLN A 1 71 ? -12.580 6.844 -6.638 1.00 93.38 71 GLN A N 1
ATOM 547 C CA . GLN A 1 71 ? -13.349 6.859 -7.889 1.00 93.38 71 GLN A CA 1
ATOM 548 C C . GLN A 1 71 ? -12.657 7.665 -8.997 1.00 93.38 71 GLN A C 1
ATOM 550 O O . GLN A 1 71 ? -13.247 8.573 -9.581 1.00 93.38 71 GLN A O 1
ATOM 555 N N . GLY A 1 72 ? -11.382 7.371 -9.242 1.00 90.06 72 GLY A N 1
ATOM 556 C CA . GLY A 1 72 ? -10.557 8.020 -10.258 1.00 90.06 72 GLY A CA 1
ATOM 557 C C . GLY A 1 72 ? -10.142 9.450 -9.916 1.00 90.06 72 GLY A C 1
ATOM 558 O O . GLY A 1 72 ? -9.690 10.167 -10.802 1.00 90.06 72 GLY A O 1
ATOM 559 N N . LYS A 1 73 ? -10.313 9.886 -8.660 1.00 91.31 73 LYS A N 1
ATOM 560 C CA . LYS A 1 73 ? -10.032 11.258 -8.203 1.00 91.31 73 LYS A CA 1
ATOM 561 C C . LYS A 1 73 ? -8.916 11.274 -7.156 1.00 91.31 73 LYS A C 1
ATOM 563 O O . LYS A 1 73 ? -9.208 11.175 -5.956 1.00 91.31 73 LYS A O 1
ATOM 568 N N . PRO A 1 74 ? -7.641 11.374 -7.573 1.00 86.25 74 PRO A N 1
ATOM 569 C CA . PRO A 1 74 ? -6.496 11.389 -6.662 1.00 86.25 74 PRO A CA 1
ATOM 570 C C . PRO A 1 74 ? -6.590 12.465 -5.576 1.00 86.25 74 PRO A C 1
ATOM 572 O O . PRO A 1 74 ? -6.210 12.231 -4.430 1.00 86.25 74 PRO A O 1
ATOM 575 N N . GLU A 1 75 ? -7.170 13.622 -5.895 1.00 89.38 75 GLU A N 1
ATOM 576 C CA . GLU A 1 75 ? -7.353 14.748 -4.981 1.00 89.38 75 GLU A CA 1
ATOM 577 C C . GLU A 1 75 ? -8.209 14.407 -3.749 1.00 89.38 75 GLU A C 1
ATOM 579 O O . GLU A 1 75 ? -8.036 15.015 -2.691 1.00 89.38 75 GLU A O 1
ATOM 584 N N . ARG A 1 76 ? -9.076 13.389 -3.846 1.00 93.50 76 ARG A N 1
ATOM 585 C CA . ARG A 1 76 ? -9.919 12.919 -2.735 1.00 93.50 76 ARG A CA 1
ATOM 586 C C . ARG A 1 76 ? -9.190 11.974 -1.788 1.00 93.50 76 ARG A C 1
ATOM 588 O O . ARG A 1 76 ? -9.632 11.802 -0.657 1.00 93.50 76 ARG A O 1
ATOM 595 N N . MET A 1 77 ? -8.081 11.356 -2.205 1.00 93.00 77 MET A N 1
ATOM 596 C CA . MET A 1 77 ? -7.417 10.317 -1.403 1.00 93.00 77 MET A CA 1
ATOM 597 C C . MET A 1 77 ? -6.976 10.833 -0.032 1.00 93.00 77 MET A C 1
ATOM 599 O O . MET A 1 77 ? -7.107 10.117 0.958 1.00 93.00 77 MET A O 1
ATOM 603 N N . ARG A 1 78 ? -6.502 12.085 0.038 1.00 94.00 78 ARG A N 1
ATOM 604 C CA . ARG A 1 78 ? -6.116 12.719 1.305 1.00 94.00 78 ARG A CA 1
ATOM 605 C C . ARG A 1 78 ? -7.305 12.835 2.259 1.00 94.00 78 ARG A C 1
ATOM 607 O O . ARG A 1 78 ? -7.206 12.408 3.402 1.00 94.00 78 ARG A O 1
ATOM 614 N N . GLU A 1 79 ? -8.419 13.387 1.788 1.00 97.25 79 GLU A N 1
ATOM 615 C CA . GLU A 1 79 ? -9.631 13.557 2.598 1.00 97.25 79 GLU A CA 1
ATOM 616 C C . GLU A 1 79 ? -10.160 12.206 3.094 1.00 97.25 79 GLU A C 1
ATOM 618 O O . GLU A 1 79 ? -10.429 12.043 4.283 1.00 97.25 79 GLU A O 1
ATOM 623 N N . LEU A 1 80 ? -10.221 11.211 2.206 1.00 98.12 80 LEU A N 1
ATOM 624 C CA . LEU A 1 80 ? -10.665 9.859 2.538 1.00 98.12 80 LEU A CA 1
ATOM 625 C C . LEU A 1 80 ? -9.748 9.188 3.574 1.00 98.12 80 LEU A C 1
ATOM 627 O O . LEU A 1 80 ? -10.234 8.526 4.489 1.00 98.12 80 LEU A O 1
ATOM 631 N N . ALA A 1 81 ? -8.429 9.372 3.473 1.00 98.00 81 ALA A N 1
ATOM 632 C CA . ALA A 1 81 ? -7.481 8.873 4.468 1.00 98.00 81 ALA A CA 1
ATOM 633 C C . ALA A 1 81 ? -7.671 9.553 5.836 1.00 98.00 81 ALA A C 1
ATOM 635 O O . ALA A 1 81 ? -7.660 8.887 6.874 1.00 98.00 81 ALA A O 1
ATOM 636 N N . GLU A 1 82 ? -7.894 10.868 5.852 1.00 98.00 82 GLU A N 1
ATOM 637 C CA . GLU A 1 82 ? -8.168 11.621 7.078 1.00 98.00 82 GLU A CA 1
ATOM 638 C C . GLU A 1 82 ? -9.497 11.208 7.727 1.00 98.00 82 GLU A C 1
ATOM 640 O O . GLU A 1 82 ? -9.586 11.133 8.953 1.00 98.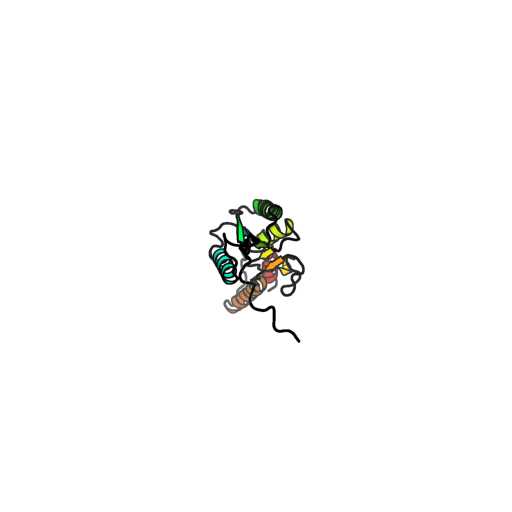00 82 GLU A O 1
ATOM 645 N N . GLU A 1 83 ? -10.530 10.900 6.938 1.00 98.06 83 GLU A N 1
ATOM 646 C CA . GLU A 1 83 ? -11.769 10.317 7.456 1.00 98.06 83 GLU A CA 1
ATOM 647 C C . GLU A 1 83 ? -11.507 8.995 8.178 1.00 98.06 83 GLU A C 1
ATOM 649 O O . GLU A 1 83 ? -11.963 8.821 9.307 1.00 98.06 83 GLU A O 1
ATOM 654 N N . LEU A 1 84 ? -10.745 8.085 7.565 1.00 98.19 84 LEU A N 1
ATOM 655 C CA . LEU A 1 84 ? -10.403 6.796 8.173 1.00 98.19 84 LEU A CA 1
ATOM 656 C C . LEU A 1 84 ? -9.616 6.971 9.478 1.00 98.19 84 LEU A C 1
ATOM 658 O O . LEU A 1 84 ? -9.895 6.285 10.464 1.00 98.19 84 LEU A O 1
ATOM 662 N N . ALA A 1 85 ? -8.695 7.937 9.523 1.00 97.56 85 ALA A N 1
ATOM 663 C CA . ALA A 1 85 ? -7.978 8.281 10.746 1.00 97.56 85 ALA A CA 1
ATOM 664 C C . ALA A 1 85 ? -8.925 8.812 11.841 1.00 97.56 85 ALA A C 1
ATOM 666 O O . ALA A 1 85 ? -8.845 8.377 12.993 1.00 97.56 85 ALA A O 1
ATOM 667 N N . ARG A 1 86 ? -9.876 9.692 11.489 1.00 97.75 86 ARG A N 1
ATOM 668 C CA . ARG A 1 86 ? -10.898 10.212 12.421 1.00 97.75 86 ARG A CA 1
ATOM 669 C C . ARG A 1 86 ? -11.850 9.129 12.926 1.00 97.75 86 ARG A C 1
ATOM 671 O O . ARG A 1 86 ? -12.272 9.193 14.079 1.00 97.75 86 ARG A O 1
ATOM 678 N N . LEU A 1 87 ? -12.155 8.124 12.104 1.00 96.81 87 LEU A N 1
ATOM 679 C CA . LEU A 1 87 ? -12.951 6.960 12.506 1.00 96.81 87 LEU A CA 1
ATOM 680 C C . LEU A 1 87 ? -12.231 6.055 13.512 1.00 96.81 87 LEU A C 1
ATOM 682 O O . LEU A 1 87 ? -12.885 5.188 14.097 1.00 96.81 87 LEU A O 1
ATOM 686 N N . LYS A 1 88 ? -10.926 6.264 13.740 1.00 94.25 88 LYS A N 1
ATOM 687 C CA . LYS A 1 88 ? -10.093 5.455 14.639 1.00 94.25 88 LYS A CA 1
ATOM 688 C C . LYS A 1 88 ? -10.200 3.968 14.305 1.00 94.25 88 LYS A C 1
ATOM 690 O O . LYS A 1 88 ? -10.504 3.145 15.166 1.00 94.25 88 LYS A O 1
ATOM 695 N N . VAL A 1 89 ? -10.017 3.649 13.027 1.00 98.38 89 VAL A N 1
ATOM 696 C CA . VAL A 1 89 ? -9.937 2.260 12.567 1.00 98.38 89 VAL A CA 1
ATOM 697 C C . VAL A 1 89 ? -8.706 1.573 13.162 1.00 98.38 89 VAL A C 1
ATOM 699 O O . VAL A 1 89 ? -7.715 2.232 13.475 1.00 98.38 89 VAL A O 1
ATOM 702 N N . ASP A 1 90 ? -8.774 0.257 13.344 1.00 98.25 90 ASP A N 1
ATOM 703 C CA . ASP A 1 90 ? -7.686 -0.525 13.938 1.00 98.25 90 ASP A CA 1
ATOM 704 C C . ASP A 1 90 ? -6.550 -0.790 12.930 1.00 98.25 90 ASP A C 1
ATOM 706 O O . ASP A 1 90 ? -5.407 -0.982 13.336 1.00 98.25 90 ASP A O 1
ATOM 710 N N . VAL A 1 91 ? -6.843 -0.798 11.624 1.00 98.50 91 VAL A N 1
ATOM 711 C CA . VAL A 1 91 ? -5.861 -0.967 10.538 1.00 98.50 91 VAL A CA 1
ATOM 712 C C . VAL A 1 91 ? -6.385 -0.350 9.239 1.00 98.50 91 VAL A C 1
ATOM 714 O O . VAL A 1 91 ? -7.589 -0.376 8.984 1.00 98.50 91 VAL A O 1
ATOM 717 N N . ILE A 1 92 ? -5.491 0.189 8.407 1.00 98.75 92 ILE A N 1
ATOM 718 C CA . ILE A 1 92 ? -5.799 0.709 7.070 1.00 98.75 92 ILE A CA 1
ATOM 719 C C . ILE A 1 92 ? -5.120 -0.168 6.018 1.00 98.75 92 ILE A C 1
ATOM 721 O O . ILE A 1 92 ? -3.899 -0.291 5.993 1.00 98.75 92 ILE A O 1
ATOM 725 N N . ILE A 1 93 ? -5.909 -0.744 5.119 1.00 98.31 93 ILE A N 1
ATOM 726 C CA . ILE A 1 93 ? -5.447 -1.522 3.972 1.00 98.31 93 ILE A CA 1
ATOM 727 C C . ILE A 1 93 ? -5.451 -0.637 2.724 1.00 98.31 93 ILE A C 1
ATOM 729 O O . ILE A 1 93 ? -6.424 0.078 2.468 1.00 98.31 93 ILE A O 1
ATOM 733 N N . VAL A 1 94 ? -4.365 -0.680 1.949 1.00 97.62 94 VAL A N 1
ATOM 734 C CA . VAL A 1 94 ? -4.163 0.185 0.775 1.00 97.62 94 VAL A CA 1
ATOM 735 C C . VAL A 1 94 ? -3.583 -0.572 -0.431 1.00 97.62 94 VAL A C 1
ATOM 737 O O . VAL A 1 94 ? -2.618 -1.324 -0.281 1.00 97.62 94 VAL A O 1
ATOM 740 N N . PRO A 1 95 ? -4.098 -0.376 -1.656 1.00 93.56 95 PRO A N 1
ATOM 741 C CA . PRO A 1 95 ? -3.567 -1.011 -2.855 1.00 93.56 95 PRO A CA 1
ATOM 742 C C . PRO A 1 95 ? -2.485 -0.136 -3.512 1.00 93.56 95 PRO A C 1
ATOM 744 O O . PRO A 1 95 ? -2.702 0.500 -4.538 1.00 93.56 95 PRO A O 1
ATOM 747 N N . GLY A 1 96 ? -1.299 -0.101 -2.902 1.00 92.44 96 GLY A N 1
ATOM 748 C CA . GLY A 1 96 ? -0.092 0.475 -3.505 1.00 92.44 96 GLY A CA 1
ATOM 749 C C . GLY A 1 96 ? 0.261 1.901 -3.088 1.00 92.44 96 GLY A C 1
ATOM 750 O O . GLY A 1 96 ? -0.401 2.527 -2.259 1.00 92.44 96 GLY A O 1
ATOM 751 N N . SER A 1 97 ? 1.365 2.401 -3.652 1.00 94.75 97 SER A N 1
ATOM 752 C CA . SER A 1 97 ? 2.147 3.500 -3.066 1.00 94.75 97 SER A CA 1
ATOM 753 C C . SER A 1 97 ? 1.407 4.830 -2.963 1.00 94.75 97 SER A C 1
ATOM 755 O O . SER A 1 97 ? 1.648 5.585 -2.026 1.00 94.75 97 SER A O 1
ATOM 757 N N . ILE A 1 98 ? 0.509 5.139 -3.903 1.00 94.75 98 ILE A N 1
ATOM 758 C CA . ILE A 1 98 ? -0.242 6.405 -3.879 1.00 94.75 98 ILE A CA 1
ATOM 759 C C . ILE A 1 98 ? -1.205 6.462 -2.680 1.00 94.75 98 ILE A C 1
ATOM 761 O O . ILE A 1 98 ? -1.267 7.462 -1.967 1.00 94.75 98 ILE A O 1
ATOM 765 N N . TYR A 1 99 ? -1.870 5.345 -2.381 1.00 96.25 99 TYR A N 1
ATOM 766 C CA . TYR A 1 99 ? -2.758 5.207 -1.228 1.00 96.25 99 TYR A CA 1
ATOM 767 C C . TYR A 1 99 ? -1.971 5.080 0.078 1.00 96.25 99 TYR A C 1
ATOM 769 O O . TYR A 1 99 ? -2.378 5.638 1.096 1.00 96.25 99 TYR A O 1
ATOM 777 N N . THR A 1 100 ? -0.823 4.391 0.054 1.00 97.69 100 THR A N 1
ATOM 778 C CA . THR A 1 100 ? 0.099 4.334 1.198 1.00 97.69 100 THR A CA 1
ATOM 779 C C . THR A 1 100 ? 0.579 5.725 1.593 1.00 97.69 100 THR A C 1
ATOM 781 O O . THR A 1 100 ? 0.553 6.058 2.774 1.00 97.69 100 THR A O 1
ATOM 784 N N . GLU A 1 101 ? 0.948 6.562 0.623 1.00 96.94 101 GLU A N 1
ATOM 785 C CA . GLU A 1 101 ? 1.363 7.942 0.879 1.00 96.94 101 GLU A CA 1
ATOM 786 C C . GLU A 1 101 ? 0.218 8.778 1.472 1.00 96.94 101 GLU A C 1
ATOM 788 O O . GLU A 1 101 ? 0.422 9.490 2.456 1.00 96.94 101 GLU A O 1
ATOM 793 N N . ALA A 1 102 ? -1.002 8.655 0.937 1.00 97.38 102 ALA A N 1
ATOM 794 C CA . ALA A 1 102 ? -2.170 9.342 1.488 1.00 97.38 102 ALA A CA 1
ATOM 795 C C . ALA A 1 102 ? -2.456 8.921 2.943 1.00 97.38 102 ALA A C 1
ATOM 797 O O . ALA A 1 102 ? -2.643 9.777 3.810 1.00 97.38 102 ALA A O 1
ATOM 798 N N . ALA A 1 103 ? -2.423 7.617 3.235 1.00 98.19 103 ALA A N 1
ATOM 799 C CA . ALA 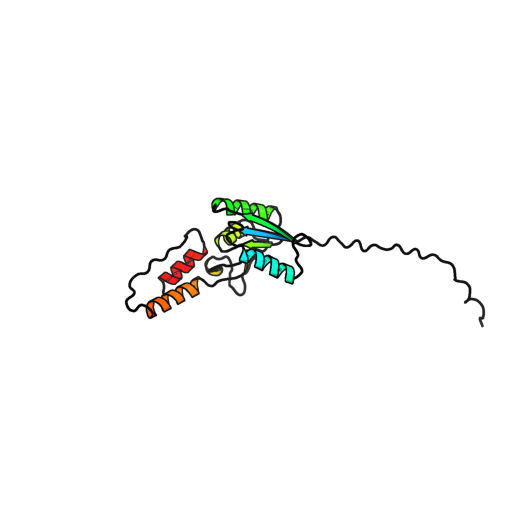A 1 103 ? -2.624 7.087 4.583 1.00 98.19 103 ALA A CA 1
ATOM 800 C C . ALA A 1 103 ? -1.511 7.519 5.553 1.00 98.19 103 ALA A C 1
ATOM 802 O O . ALA A 1 103 ? -1.807 7.965 6.660 1.00 98.19 103 ALA A O 1
ATOM 803 N N . LYS A 1 104 ? -0.242 7.473 5.124 1.00 97.69 104 LYS A N 1
ATOM 804 C CA . LYS A 1 104 ? 0.926 7.918 5.905 1.00 97.69 104 LYS A CA 1
ATOM 805 C C . LYS A 1 104 ? 0.804 9.380 6.340 1.00 97.69 104 LYS A C 1
ATOM 807 O O . LYS A 1 104 ? 1.196 9.726 7.450 1.00 97.69 104 LYS A O 1
ATOM 812 N N . ARG A 1 105 ? 0.256 1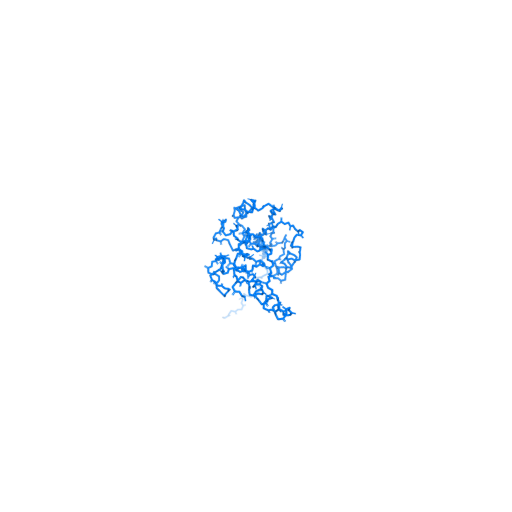0.245 5.480 1.00 97.00 105 ARG A N 1
ATOM 813 C CA . ARG A 1 105 ? 0.008 11.660 5.814 1.00 97.00 105 ARG A CA 1
ATOM 814 C C . ARG A 1 105 ? -1.120 11.842 6.823 1.00 97.00 105 ARG A C 1
ATOM 816 O O . ARG A 1 105 ? -1.068 12.778 7.613 1.00 97.00 105 ARG A O 1
ATOM 823 N N . ALA A 1 106 ? -2.123 10.970 6.794 1.00 97.88 106 ALA A N 1
ATOM 824 C CA . ALA A 1 106 ? -3.265 11.040 7.698 1.00 97.88 106 ALA A CA 1
ATOM 825 C C . ALA A 1 106 ? -2.959 10.489 9.100 1.00 97.88 106 ALA A C 1
ATOM 827 O O . ALA A 1 106 ? -3.604 10.892 10.069 1.00 97.88 106 ALA A O 1
ATOM 828 N N . THR A 1 107 ? -2.009 9.557 9.231 1.00 97.88 107 THR A N 1
ATOM 829 C CA . THR A 1 107 ? -1.694 8.928 10.519 1.00 97.88 107 THR A CA 1
ATOM 830 C C . THR A 1 107 ? -0.302 8.302 10.573 1.00 97.88 107 THR A C 1
ATOM 832 O O . THR A 1 107 ? 0.155 7.643 9.640 1.00 97.88 107 THR A O 1
ATOM 835 N N . SER A 1 108 ? 0.344 8.451 11.730 1.00 97.25 108 SER A N 1
ATOM 836 C CA . SER A 1 108 ? 1.601 7.787 12.093 1.00 97.25 108 SER A CA 1
ATOM 837 C C . SER A 1 108 ? 1.420 6.664 13.123 1.00 97.25 108 SER A C 1
ATOM 839 O O . SER A 1 108 ? 2.399 6.038 13.524 1.00 97.25 108 SER A O 1
ATOM 841 N N . THR A 1 109 ? 0.188 6.412 13.578 1.00 97.69 109 THR A N 1
ATOM 842 C CA . THR A 1 109 ? -0.098 5.486 14.689 1.00 97.69 109 THR A CA 1
ATOM 843 C C . THR A 1 109 ? -0.985 4.316 14.295 1.00 97.69 109 THR A C 1
ATOM 845 O O . THR A 1 109 ? -0.817 3.227 14.838 1.00 97.69 109 THR A O 1
ATOM 848 N N . ILE A 1 110 ? -1.912 4.505 13.353 1.00 98.69 110 ILE A N 1
ATOM 849 C CA . ILE A 1 110 ? -2.755 3.411 12.863 1.00 98.69 110 ILE A CA 1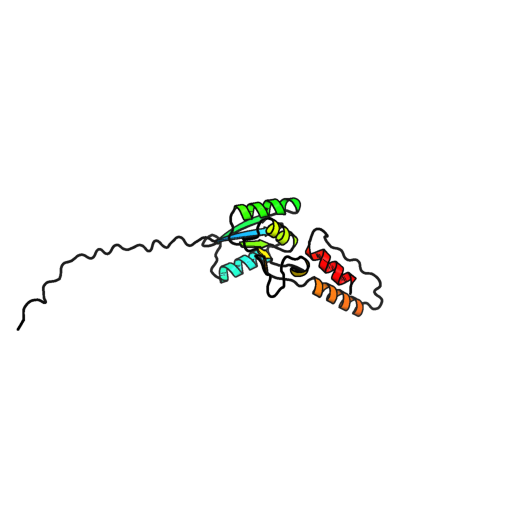
ATOM 850 C C . ILE A 1 110 ? -1.907 2.551 11.919 1.00 98.69 110 ILE A C 1
ATOM 852 O O . ILE A 1 110 ? -1.297 3.113 11.007 1.00 98.69 110 ILE A O 1
ATOM 856 N N . PRO A 1 111 ? -1.843 1.222 12.098 1.00 98.62 111 PRO A N 1
ATOM 857 C CA . PRO A 1 111 ? -1.146 0.343 11.170 1.00 98.62 111 PRO A CA 1
ATOM 858 C C . PRO A 1 111 ? -1.674 0.485 9.736 1.00 98.62 111 PRO A C 1
ATOM 860 O O . PRO A 1 111 ? -2.883 0.451 9.505 1.00 98.62 111 PRO A O 1
ATOM 863 N N . ILE A 1 112 ? -0.766 0.620 8.774 1.00 98.81 112 ILE A N 1
ATOM 864 C CA . ILE A 1 112 ? -1.048 0.701 7.340 1.00 98.81 112 ILE A CA 1
ATOM 865 C C . ILE A 1 112 ? -0.449 -0.539 6.677 1.00 98.81 112 ILE A C 1
ATOM 867 O O . ILE A 1 112 ? 0.752 -0.786 6.792 1.00 98.81 112 ILE A O 1
ATOM 871 N N . VAL A 1 113 ? -1.273 -1.308 5.969 1.00 98.31 113 VAL A N 1
ATOM 872 C CA . VAL A 1 113 ? -0.855 -2.523 5.262 1.00 98.31 113 VAL A CA 1
ATOM 873 C C . VAL A 1 113 ? -1.092 -2.351 3.766 1.00 98.31 113 VAL A C 1
ATOM 875 O O . VAL A 1 113 ? -2.237 -2.266 3.317 1.00 98.31 113 VAL A O 1
ATOM 878 N N . PHE A 1 114 ? -0.020 -2.297 2.976 1.00 97.44 114 PHE A N 1
ATOM 879 C CA . PHE A 1 114 ? -0.125 -2.250 1.519 1.00 97.44 114 PHE A CA 1
ATOM 880 C C . PHE A 1 114 ? -0.232 -3.649 0.897 1.00 97.44 114 PHE A C 1
ATOM 882 O O . PHE A 1 114 ? 0.471 -4.574 1.298 1.00 97.44 114 PHE A O 1
ATOM 889 N N . LEU A 1 115 ? -1.100 -3.811 -0.105 1.00 94.50 115 LEU A N 1
ATOM 890 C CA . LEU A 1 115 ? -1.329 -5.106 -0.774 1.00 94.50 115 LEU A CA 1
ATOM 891 C C . LEU A 1 115 ? -0.419 -5.360 -1.981 1.00 94.50 115 LEU A C 1
ATOM 893 O O . LEU A 1 115 ? -0.310 -6.489 -2.446 1.00 94.50 115 LEU A O 1
ATOM 897 N N . GLY A 1 116 ? 0.235 -4.322 -2.489 1.00 92.06 116 GLY A N 1
ATOM 898 C CA . GLY A 1 116 ? 1.128 -4.428 -3.633 1.00 92.06 116 GLY A CA 1
ATOM 899 C C . GLY A 1 116 ? 1.860 -3.120 -3.840 1.00 92.06 116 GLY A C 1
ATOM 900 O O . GLY A 1 116 ? 1.295 -2.159 -4.355 1.00 92.06 116 GLY A O 1
ATOM 901 N N . HIS A 1 117 ? 3.109 -3.064 -3.398 1.00 93.50 117 HIS A N 1
ATOM 902 C CA . HIS A 1 117 ? 3.950 -1.883 -3.529 1.00 93.50 117 HIS A CA 1
ATOM 903 C C . HIS A 1 117 ? 5.183 -2.230 -4.363 1.00 93.50 117 HIS A C 1
ATOM 905 O O . HIS A 1 117 ? 5.908 -3.164 -4.039 1.00 93.50 117 HIS A O 1
ATOM 911 N N . ALA A 1 118 ? 5.410 -1.488 -5.446 1.00 92.88 118 ALA A N 1
ATOM 912 C CA . ALA A 1 118 ? 6.572 -1.659 -6.309 1.00 92.88 118 ALA A CA 1
ATOM 913 C C . ALA A 1 118 ? 7.914 -1.500 -5.575 1.00 92.88 118 ALA A C 1
ATOM 915 O O . ALA A 1 118 ? 8.774 -2.356 -5.748 1.00 92.88 118 ALA A O 1
ATOM 916 N N . ASP A 1 119 ? 8.076 -0.455 -4.753 1.00 92.50 119 ASP A N 1
ATOM 917 C CA . ASP A 1 119 ? 9.315 -0.209 -4.008 1.00 92.50 119 ASP A CA 1
ATOM 918 C C . ASP A 1 119 ? 9.072 0.624 -2.726 1.00 92.50 119 ASP A C 1
ATOM 920 O O . ASP A 1 119 ? 9.186 1.858 -2.726 1.00 92.50 119 ASP A O 1
ATOM 924 N N . PRO A 1 120 ? 8.698 -0.022 -1.604 1.00 95.38 120 PRO A N 1
ATOM 925 C CA . PRO A 1 120 ? 8.443 0.676 -0.344 1.00 95.38 120 PRO A CA 1
ATOM 926 C C . PRO A 1 120 ? 9.693 1.290 0.289 1.00 95.38 120 PRO A C 1
ATOM 928 O O . PRO A 1 120 ? 9.565 2.196 1.114 1.00 95.38 120 PRO A O 1
ATOM 931 N N . VAL A 1 121 ? 10.887 0.818 -0.081 1.00 95.00 121 VAL A N 1
ATOM 932 C CA . VAL A 1 121 ? 12.145 1.320 0.476 1.00 95.00 121 VAL A CA 1
ATOM 933 C C . VAL A 1 121 ? 12.561 2.596 -0.243 1.00 95.00 121 VAL A C 1
ATOM 935 O O . VAL A 1 121 ? 12.777 3.616 0.410 1.00 95.00 121 VAL A O 1
ATOM 938 N N . ALA A 1 122 ? 12.581 2.594 -1.578 1.00 93.19 122 ALA A N 1
ATOM 939 C CA . ALA A 1 122 ? 12.952 3.777 -2.351 1.00 93.19 122 ALA A CA 1
ATOM 940 C C . ALA A 1 122 ? 11.962 4.942 -2.183 1.00 93.19 122 ALA A C 1
ATOM 942 O O . ALA A 1 122 ? 12.344 6.103 -2.319 1.00 93.19 122 ALA A O 1
ATOM 943 N N . THR A 1 123 ? 10.699 4.653 -1.858 1.00 94.56 123 THR A N 1
ATOM 944 C CA . THR A 1 123 ? 9.681 5.672 -1.547 1.00 94.56 123 THR A CA 1
ATOM 945 C C . THR A 1 123 ? 9.727 6.166 -0.097 1.00 94.56 123 THR A C 1
ATOM 947 O O . THR A 1 123 ? 9.015 7.108 0.255 1.00 94.56 123 THR A O 1
ATOM 950 N N . GLY A 1 124 ? 10.543 5.558 0.773 1.00 95.06 124 GLY A N 1
ATOM 951 C CA . GLY A 1 124 ? 10.599 5.903 2.197 1.00 95.06 124 GLY A CA 1
ATOM 952 C C . GLY A 1 124 ? 9.302 5.581 2.952 1.00 95.06 124 GLY A C 1
ATOM 953 O O . GLY A 1 124 ? 8.946 6.262 3.923 1.00 95.06 124 GLY A O 1
ATOM 954 N N . HIS A 1 125 ? 8.546 4.587 2.481 1.00 96.50 125 HIS A N 1
ATOM 955 C CA . HIS A 1 125 ? 7.399 4.013 3.197 1.00 96.50 125 HIS A CA 1
ATOM 956 C C . HIS A 1 125 ? 7.830 2.896 4.153 1.00 96.50 125 HIS A C 1
ATOM 958 O O . HIS A 1 125 ? 7.121 2.619 5.113 1.00 96.50 125 HIS A O 1
ATOM 964 N N . ALA A 1 126 ? 9.006 2.311 3.936 1.00 96.81 126 ALA A N 1
ATOM 965 C CA . ALA A 1 126 ? 9.670 1.375 4.832 1.00 96.81 126 ALA A CA 1
ATOM 966 C C . ALA A 1 126 ? 11.179 1.659 4.857 1.00 96.81 126 ALA A C 1
ATOM 968 O O . ALA A 1 126 ? 11.772 1.957 3.826 1.00 96.81 126 ALA A O 1
ATOM 969 N N . THR A 1 127 ? 11.828 1.515 6.012 1.00 96.81 127 THR A N 1
ATOM 970 C CA . THR A 1 127 ? 13.296 1.621 6.114 1.00 96.81 127 THR A CA 1
ATOM 971 C C . THR A 1 127 ? 13.999 0.445 5.433 1.00 96.81 127 THR A C 1
ATOM 973 O O . THR A 1 127 ? 15.074 0.592 4.862 1.00 96.81 127 THR A O 1
ATOM 976 N N . SER A 1 128 ? 13.403 -0.747 5.506 1.00 96.06 128 SER A N 1
ATOM 977 C CA . SER A 1 128 ? 13.849 -1.954 4.809 1.00 96.06 128 SER A CA 1
ATOM 978 C C . SER A 1 128 ? 12.685 -2.937 4.683 1.00 96.06 128 SER A C 1
ATOM 980 O O . SER A 1 128 ? 11.729 -2.859 5.456 1.00 96.06 128 SER A O 1
ATOM 982 N N . LEU A 1 129 ? 12.781 -3.905 3.768 1.00 93.81 129 LEU A N 1
ATOM 983 C CA . LEU A 1 129 ? 11.756 -4.947 3.629 1.00 93.81 129 LEU A CA 1
ATOM 984 C C . LEU A 1 129 ? 11.663 -5.844 4.872 1.00 93.81 129 LEU A C 1
ATOM 986 O O . LEU A 1 129 ? 10.571 -6.186 5.310 1.00 93.81 129 LEU A O 1
ATOM 990 N N . ALA A 1 130 ? 12.804 -6.192 5.474 1.00 95.56 130 ALA A N 1
ATOM 991 C CA . ALA A 1 130 ? 12.841 -7.051 6.658 1.00 95.56 130 ALA A CA 1
ATOM 992 C C . ALA A 1 130 ? 12.385 -6.329 7.937 1.00 95.56 130 ALA A C 1
ATOM 994 O O . ALA A 1 130 ? 11.885 -6.957 8.869 1.00 95.56 130 ALA A O 1
ATOM 995 N N . ARG A 1 131 ? 12.605 -5.011 8.015 1.00 96.19 131 ARG A N 1
ATOM 996 C CA . ARG A 1 131 ? 12.264 -4.164 9.165 1.00 96.19 131 ARG A CA 1
ATOM 997 C C . ARG A 1 131 ? 11.770 -2.803 8.662 1.00 96.19 131 ARG A C 1
ATOM 999 O O . ARG A 1 131 ? 12.598 -1.915 8.434 1.00 96.19 131 ARG A O 1
ATOM 1006 N N . PRO A 1 132 ? 10.446 -2.621 8.509 1.00 96.44 132 PRO A N 1
ATOM 1007 C CA . PRO A 1 132 ? 9.885 -1.383 7.973 1.00 96.44 132 PRO A CA 1
ATOM 1008 C C . PRO A 1 132 ? 10.118 -0.145 8.844 1.00 96.44 132 PRO A C 1
ATOM 1010 O O . PRO A 1 132 ? 10.219 0.953 8.312 1.00 96.44 132 PRO A O 1
ATOM 1013 N N . GLY A 1 133 ? 10.253 -0.307 10.166 1.00 95.69 133 GLY A N 1
ATOM 1014 C CA . GLY A 1 133 ? 10.676 0.770 11.073 1.00 95.69 133 GLY A CA 1
ATOM 1015 C C . GLY A 1 133 ? 9.591 1.777 11.480 1.00 95.69 133 GLY A C 1
ATOM 1016 O O . GLY A 1 133 ? 9.917 2.777 12.111 1.00 95.69 133 GLY A O 1
ATOM 1017 N N . GLY A 1 134 ? 8.318 1.523 11.161 1.00 96.44 134 GLY A N 1
ATOM 1018 C CA . GLY A 1 134 ? 7.190 2.391 11.513 1.00 96.44 134 GLY A CA 1
ATOM 1019 C C . GLY A 1 134 ? 5.852 1.649 11.511 1.00 96.44 134 GLY A C 1
ATOM 1020 O O . GLY A 1 134 ? 5.815 0.428 11.652 1.00 96.44 134 GLY A O 1
ATOM 1021 N N . ASN A 1 135 ? 4.751 2.381 11.324 1.00 98.12 135 ASN A N 1
ATOM 1022 C CA . ASN A 1 135 ? 3.393 1.827 11.267 1.00 98.12 135 ASN A CA 1
ATOM 1023 C C . ASN A 1 135 ? 2.998 1.279 9.883 1.00 98.12 135 ASN A C 1
ATOM 1025 O O . ASN A 1 135 ? 1.846 0.901 9.704 1.00 98.12 135 ASN A O 1
ATOM 1029 N N . ILE A 1 136 ? 3.908 1.246 8.906 1.00 98.50 136 ILE A N 1
ATOM 1030 C CA . ILE A 1 136 ? 3.628 0.824 7.527 1.00 98.50 136 ILE A CA 1
ATOM 1031 C C . ILE A 1 136 ? 4.300 -0.524 7.252 1.00 98.50 136 ILE A C 1
ATOM 1033 O O . ILE A 1 136 ? 5.481 -0.704 7.540 1.00 98.50 136 ILE A O 1
ATOM 1037 N N . THR A 1 137 ? 3.560 -1.467 6.675 1.00 98.06 137 THR A N 1
ATOM 1038 C CA . THR A 1 137 ? 4.062 -2.775 6.227 1.00 98.06 137 THR A CA 1
ATOM 1039 C C . THR A 1 137 ? 3.227 -3.296 5.054 1.00 98.06 137 THR A C 1
ATOM 1041 O O . THR A 1 137 ? 2.314 -2.607 4.603 1.00 98.06 137 THR A O 1
ATOM 1044 N N . GLY A 1 138 ? 3.512 -4.491 4.537 1.00 96.25 138 GLY A N 1
ATOM 1045 C CA . GLY A 1 138 ? 2.693 -5.110 3.496 1.00 96.25 138 GLY A CA 1
ATOM 1046 C C . GLY A 1 138 ? 3.465 -5.994 2.524 1.00 96.25 138 GLY A C 1
ATOM 1047 O O . GLY A 1 138 ? 4.531 -6.517 2.844 1.00 96.25 138 GLY A O 1
ATOM 1048 N N . ILE A 1 139 ? 2.903 -6.152 1.327 1.00 95.12 139 ILE A N 1
ATOM 1049 C CA . ILE A 1 139 ? 3.428 -7.001 0.254 1.00 95.12 139 ILE A CA 1
ATOM 1050 C C . ILE A 1 139 ? 4.133 -6.134 -0.795 1.00 95.12 139 ILE A C 1
ATOM 1052 O O . ILE A 1 139 ? 3.513 -5.299 -1.459 1.00 95.12 139 ILE A O 1
ATOM 1056 N N . SER A 1 140 ? 5.446 -6.324 -0.937 1.00 92.75 140 SER A N 1
ATOM 1057 C CA . SER A 1 140 ? 6.214 -5.746 -2.043 1.00 92.75 140 SER A CA 1
ATOM 1058 C C . SER A 1 140 ? 6.121 -6.654 -3.266 1.00 92.75 140 SER A C 1
ATOM 1060 O O . SER A 1 140 ? 6.250 -7.869 -3.131 1.00 92.75 140 SER A O 1
ATOM 1062 N N . ILE A 1 141 ? 5.929 -6.069 -4.448 1.00 92.38 141 ILE A N 1
ATOM 1063 C CA . ILE A 1 141 ? 5.956 -6.798 -5.728 1.00 92.38 141 ILE A CA 1
ATOM 1064 C C . ILE A 1 141 ? 7.300 -6.666 -6.456 1.00 92.38 141 ILE A C 1
ATOM 1066 O O . ILE A 1 141 ? 7.438 -7.200 -7.552 1.00 92.38 141 ILE A O 1
ATOM 1070 N N . MET A 1 142 ? 8.278 -5.966 -5.858 1.00 86.50 142 MET A N 1
ATOM 1071 C CA . MET A 1 142 ? 9.651 -5.825 -6.377 1.00 86.50 142 MET A CA 1
ATOM 1072 C C . MET A 1 142 ? 9.688 -5.412 -7.856 1.00 86.50 142 MET A C 1
ATOM 1074 O O . MET A 1 142 ? 10.402 -5.986 -8.684 1.00 86.50 142 MET A O 1
ATOM 1078 N N . LEU A 1 143 ? 8.838 -4.444 -8.216 1.00 88.62 143 LEU A N 1
ATOM 1079 C CA . LEU A 1 143 ? 8.636 -4.074 -9.616 1.00 88.62 143 LEU A CA 1
ATOM 1080 C C . LEU A 1 143 ? 9.889 -3.419 -10.204 1.00 88.62 143 LEU A C 1
ATOM 1082 O O . LEU A 1 143 ? 10.130 -3.568 -11.399 1.00 88.62 143 LEU A O 1
ATOM 1086 N N . THR A 1 144 ? 10.691 -2.725 -9.391 1.00 87.12 144 THR A N 1
ATOM 1087 C CA . THR A 1 144 ? 11.954 -2.108 -9.824 1.00 87.12 144 THR A CA 1
ATOM 1088 C C . THR A 1 144 ? 12.907 -3.178 -10.353 1.00 87.12 144 THR A C 1
ATOM 1090 O O . THR A 1 144 ? 13.323 -3.132 -11.510 1.00 87.12 144 THR A O 1
ATOM 1093 N N . G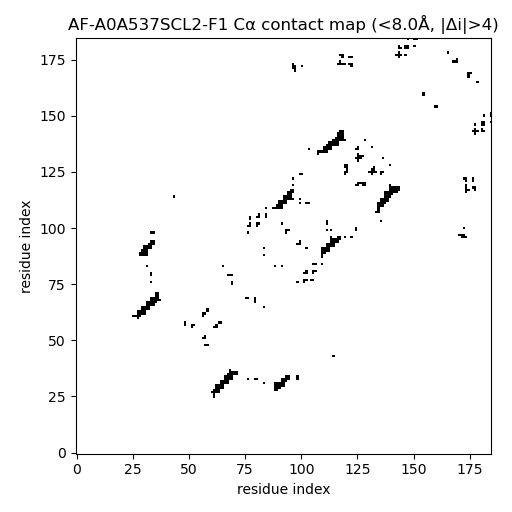LU A 1 145 ? 13.190 -4.192 -9.540 1.00 90.44 145 GLU A N 1
ATOM 1094 C CA . GLU A 1 145 ? 14.089 -5.292 -9.876 1.00 90.44 145 GLU A CA 1
ATOM 1095 C C . GLU A 1 145 ? 13.539 -6.129 -11.035 1.00 90.44 145 GLU A C 1
ATOM 1097 O O . GLU A 1 145 ? 14.277 -6.479 -11.959 1.00 90.44 145 GLU A O 1
ATOM 1102 N N . ALA A 1 146 ? 12.230 -6.401 -11.035 1.00 92.50 146 ALA A N 1
ATOM 1103 C CA . ALA A 1 146 ? 11.573 -7.127 -12.118 1.00 92.50 146 ALA A CA 1
ATOM 1104 C C . ALA A 1 146 ? 11.630 -6.365 -13.455 1.00 92.50 146 ALA A C 1
ATOM 1106 O O . ALA A 1 146 ? 11.820 -6.981 -14.508 1.00 92.50 146 ALA A O 1
ATOM 1107 N N . SER A 1 147 ? 11.505 -5.035 -13.433 1.00 92.50 147 SER A N 1
ATOM 1108 C CA . SER A 1 147 ? 11.566 -4.195 -14.637 1.00 92.50 147 SER A CA 1
ATOM 1109 C C . SER A 1 147 ? 12.979 -4.137 -15.209 1.00 92.50 147 SER A C 1
ATOM 1111 O O . SER A 1 147 ? 13.151 -4.307 -16.416 1.00 92.50 147 SER A O 1
ATOM 1113 N N . ILE A 1 148 ? 13.993 -3.992 -14.348 1.00 93.12 148 ILE A N 1
ATOM 1114 C CA . ILE A 1 148 ? 15.407 -4.092 -14.740 1.00 93.12 148 ILE A CA 1
ATOM 1115 C C . ILE A 1 148 ? 15.662 -5.449 -15.397 1.00 93.12 148 ILE A C 1
ATOM 1117 O O . ILE A 1 148 ? 16.196 -5.522 -16.504 1.00 93.12 148 ILE A O 1
ATOM 1121 N N . LYS A 1 149 ? 15.197 -6.538 -14.770 1.00 95.44 149 LYS A N 1
ATOM 1122 C CA . LYS A 1 149 ? 15.401 -7.877 -15.321 1.00 95.44 149 LYS A CA 1
ATOM 1123 C C . LYS A 1 149 ? 14.693 -8.080 -16.659 1.00 95.44 149 LYS A C 1
ATOM 1125 O O . LYS A 1 149 ? 15.243 -8.706 -17.563 1.00 95.44 149 LYS A O 1
ATOM 1130 N N . SER A 1 150 ? 13.487 -7.540 -16.797 1.00 93.75 150 SER A N 1
ATOM 1131 C CA . SER A 1 150 ? 12.724 -7.594 -18.046 1.00 93.75 150 SER A CA 1
ATOM 1132 C C . SER A 1 150 ? 13.448 -6.858 -19.174 1.00 93.75 150 SER A C 1
ATOM 1134 O O . SER A 1 150 ? 13.493 -7.358 -20.297 1.00 93.75 150 SER A O 1
ATOM 1136 N N . LEU A 1 151 ? 14.076 -5.717 -18.875 1.00 94.06 151 LEU A N 1
ATOM 1137 C CA . LEU A 1 151 ? 14.900 -4.985 -19.832 1.00 94.06 151 LEU A CA 1
ATOM 1138 C C . LEU A 1 151 ? 16.131 -5.794 -20.268 1.00 94.06 151 LEU A C 1
ATOM 1140 O O . LEU A 1 151 ? 16.411 -5.881 -21.465 1.00 94.06 151 LEU A O 1
ATOM 1144 N N . GLU A 1 152 ? 16.845 -6.418 -19.329 1.00 93.94 152 GLU A N 1
ATOM 1145 C CA . GLU A 1 152 ? 17.981 -7.292 -19.655 1.00 93.94 152 GLU A CA 1
ATOM 1146 C C . GLU A 1 152 ? 17.572 -8.424 -20.605 1.00 93.94 152 GLU A C 1
ATOM 1148 O O . GLU A 1 152 ? 18.237 -8.669 -21.613 1.00 93.94 152 GLU A O 1
ATOM 1153 N N . LEU A 1 153 ? 16.457 -9.098 -20.305 1.00 96.00 153 LEU A N 1
ATOM 1154 C CA . LEU A 1 153 ? 15.936 -10.186 -21.134 1.00 96.00 153 LEU A CA 1
ATOM 1155 C C . LEU A 1 153 ? 15.500 -9.686 -22.516 1.00 96.00 153 LEU A C 1
ATOM 1157 O O . LEU A 1 153 ? 15.752 -10.357 -23.515 1.00 96.00 153 LEU A O 1
ATOM 1161 N N . LEU A 1 154 ? 14.910 -8.492 -22.602 1.00 94.81 154 LEU A N 1
ATOM 1162 C CA . LEU A 1 154 ? 14.528 -7.888 -23.877 1.00 94.81 154 LEU A CA 1
ATOM 1163 C C . LEU A 1 154 ? 15.752 -7.574 -24.752 1.00 94.81 154 LEU A C 1
ATOM 1165 O O . LEU A 1 154 ? 15.730 -7.859 -25.949 1.00 94.81 154 LEU A O 1
ATOM 1169 N N . LYS A 1 155 ? 16.837 -7.050 -24.162 1.00 93.44 155 LYS A N 1
ATOM 1170 C CA . LYS A 1 155 ? 18.109 -6.804 -24.868 1.00 93.44 155 LYS A CA 1
ATOM 1171 C C . LYS A 1 155 ? 18.721 -8.101 -25.418 1.00 93.44 155 LYS A C 1
ATOM 1173 O O . LYS A 1 155 ? 19.328 -8.078 -26.485 1.00 93.44 155 LYS A O 1
ATOM 1178 N N . GLN A 1 156 ? 18.550 -9.227 -24.719 1.00 95.00 156 GLN A N 1
ATOM 1179 C CA . GLN A 1 156 ? 18.998 -10.545 -25.191 1.00 95.00 156 GLN A CA 1
ATOM 1180 C C . GLN A 1 156 ? 18.110 -11.095 -26.314 1.00 95.00 156 GLN A C 1
ATOM 1182 O O . GLN A 1 156 ? 18.617 -11.638 -27.293 1.00 95.00 156 GLN A O 1
ATOM 1187 N N . ALA A 1 157 ? 16.791 -10.954 -26.174 1.00 97.06 157 ALA A N 1
ATOM 1188 C CA . ALA A 1 157 ? 15.818 -11.475 -27.130 1.00 97.06 157 ALA A CA 1
ATOM 1189 C C . ALA A 1 157 ? 15.786 -10.688 -28.449 1.00 97.06 157 ALA A C 1
ATOM 1191 O O . ALA A 1 157 ? 15.466 -11.257 -29.492 1.00 97.06 157 ALA A O 1
ATOM 1192 N N . VAL A 1 158 ? 16.124 -9.394 -28.417 1.00 96.56 158 VAL A N 1
ATOM 1193 C CA . VAL A 1 158 ? 16.127 -8.509 -29.590 1.00 96.56 158 VAL A CA 1
ATOM 1194 C C . VAL A 1 158 ? 17.523 -7.903 -29.790 1.00 96.56 158 VAL A C 1
ATOM 1196 O O . VAL A 1 158 ? 17.769 -6.754 -29.405 1.00 96.56 158 VAL A O 1
ATOM 1199 N N . PRO A 1 159 ? 18.459 -8.651 -30.409 1.00 91.12 159 PRO A N 1
ATOM 1200 C CA . PRO A 1 159 ? 19.775 -8.129 -30.756 1.00 91.12 159 PRO A CA 1
ATOM 1201 C C . PRO A 1 159 ? 19.641 -6.897 -31.664 1.00 91.12 159 PRO A C 1
ATOM 1203 O O . PRO A 1 159 ? 19.047 -6.971 -32.737 1.00 91.12 159 PRO A O 1
ATOM 1206 N N . GLY A 1 160 ? 20.178 -5.754 -31.229 1.00 92.62 160 GLY A N 1
ATOM 1207 C CA . GLY A 1 160 ? 20.081 -4.478 -31.954 1.00 92.62 160 GLY A CA 1
ATOM 1208 C C . GLY A 1 160 ? 19.023 -3.503 -31.426 1.00 92.62 160 GLY A C 1
ATOM 1209 O O . GLY A 1 160 ? 18.780 -2.478 -32.058 1.00 92.62 160 GLY A O 1
ATOM 1210 N N . LEU A 1 161 ? 18.402 -3.778 -30.276 1.00 93.88 161 LEU A N 1
ATOM 1211 C CA . LEU A 1 161 ? 17.532 -2.825 -29.586 1.00 93.88 161 LEU A CA 1
ATOM 1212 C C . LEU A 1 161 ? 18.283 -1.522 -29.242 1.00 93.88 161 LEU A C 1
ATOM 1214 O O . LEU A 1 161 ? 19.244 -1.542 -28.478 1.00 93.88 161 LEU A O 1
ATOM 1218 N N . VAL A 1 162 ? 17.830 -0.385 -29.790 1.00 92.25 162 VAL A N 1
ATOM 1219 C CA . VAL A 1 162 ? 18.471 0.937 -29.587 1.00 92.25 162 VAL A CA 1
ATOM 1220 C C . VAL A 1 162 ? 17.648 1.866 -28.692 1.00 92.25 162 VAL A C 1
ATOM 1222 O O . VAL A 1 162 ? 18.204 2.733 -28.025 1.00 92.25 162 VAL A O 1
ATOM 1225 N N . ARG A 1 163 ? 16.315 1.737 -28.694 1.00 92.19 163 ARG A N 1
ATOM 1226 C CA . ARG A 1 163 ? 15.407 2.625 -27.951 1.00 92.19 163 ARG A CA 1
ATOM 1227 C C . ARG A 1 163 ? 14.220 1.857 -27.403 1.00 92.19 163 ARG A C 1
ATOM 1229 O O . ARG A 1 163 ? 13.698 0.969 -28.071 1.00 92.19 163 ARG A O 1
ATOM 1236 N N . ILE A 1 164 ? 13.770 2.266 -26.225 1.00 91.69 164 ILE A N 1
ATOM 1237 C CA . ILE A 1 164 ? 12.575 1.750 -25.559 1.00 91.69 164 ILE A CA 1
ATOM 1238 C C . ILE A 1 164 ? 11.781 2.949 -25.060 1.00 91.69 164 ILE A C 1
ATOM 1240 O O . ILE A 1 164 ? 12.352 3.894 -24.520 1.00 91.69 164 ILE A O 1
ATOM 1244 N N . ALA A 1 165 ? 10.468 2.909 -25.256 1.00 92.50 165 ALA A N 1
ATOM 1245 C CA . ALA A 1 165 ? 9.552 3.850 -24.635 1.00 92.50 165 ALA A CA 1
ATOM 1246 C C . ALA A 1 165 ? 9.000 3.230 -23.348 1.00 92.50 165 ALA A C 1
ATOM 1248 O O . ALA A 1 165 ? 8.519 2.098 -23.365 1.00 92.50 165 ALA A O 1
ATOM 1249 N N . VAL A 1 166 ? 9.053 3.981 -22.249 1.00 91.31 166 VAL A N 1
ATOM 1250 C CA . VAL A 1 166 ? 8.462 3.597 -20.963 1.00 91.31 166 VAL A CA 1
ATOM 1251 C C . VAL A 1 166 ? 7.301 4.541 -20.682 1.00 91.31 166 VAL A C 1
ATOM 1253 O O . VAL A 1 166 ? 7.482 5.756 -20.641 1.00 91.31 166 VAL A O 1
ATOM 1256 N N . ILE A 1 167 ? 6.103 3.984 -20.511 1.00 91.50 167 ILE A N 1
ATOM 1257 C CA . ILE A 1 167 ? 4.902 4.734 -20.133 1.00 91.50 167 ILE A CA 1
ATOM 1258 C C . ILE A 1 167 ? 4.660 4.485 -18.648 1.00 91.50 167 ILE A C 1
ATOM 1260 O O . ILE A 1 167 ? 4.583 3.336 -18.219 1.00 91.50 167 ILE A O 1
ATOM 1264 N N . PHE A 1 168 ? 4.543 5.554 -17.865 1.00 89.75 168 PHE A N 1
ATOM 1265 C CA . PHE A 1 168 ? 4.321 5.477 -16.426 1.00 89.75 168 PHE A CA 1
ATOM 1266 C C . PHE A 1 168 ? 3.469 6.654 -15.945 1.00 89.75 168 PHE A C 1
ATOM 1268 O O . PHE A 1 168 ? 3.385 7.689 -16.604 1.00 89.75 168 PHE A O 1
ATOM 1275 N N . ASP A 1 169 ? 2.857 6.490 -14.775 1.00 87.69 169 ASP A N 1
ATOM 1276 C CA . ASP A 1 169 ? 2.157 7.571 -14.080 1.00 87.69 169 ASP A CA 1
ATOM 1277 C C . ASP A 1 169 ? 3.098 8.261 -13.072 1.00 87.69 169 ASP A C 1
ATOM 1279 O O . ASP A 1 169 ? 3.487 7.615 -12.091 1.00 87.69 169 ASP A O 1
ATOM 1283 N N . PRO A 1 170 ? 3.462 9.544 -13.262 1.00 87.25 170 PRO A N 1
ATOM 1284 C CA . PRO A 1 170 ? 4.338 10.271 -12.345 1.00 87.25 170 PRO A CA 1
ATOM 1285 C C . PRO A 1 170 ? 3.685 10.586 -10.992 1.00 87.25 170 PRO A C 1
ATOM 1287 O O . PRO A 1 170 ? 4.399 10.897 -10.040 1.00 87.25 170 PRO A O 1
ATOM 1290 N N . ALA A 1 171 ? 2.353 10.514 -10.879 1.00 86.50 171 ALA A N 1
ATOM 1291 C CA . ALA A 1 171 ? 1.655 10.731 -9.613 1.00 86.50 171 ALA A CA 1
ATOM 1292 C C . ALA A 1 171 ? 1.797 9.541 -8.650 1.00 86.50 171 ALA A C 1
ATOM 1294 O O . ALA A 1 171 ? 1.564 9.689 -7.449 1.00 86.50 171 ALA A O 1
ATOM 1295 N N . THR A 1 172 ? 2.206 8.371 -9.149 1.00 87.25 172 THR A N 1
ATOM 1296 C CA . THR A 1 172 ? 2.418 7.165 -8.347 1.00 87.25 172 THR A CA 1
ATOM 1297 C C . THR A 1 172 ? 3.851 7.143 -7.788 1.00 87.25 172 THR A C 1
ATOM 1299 O O . THR A 1 172 ? 4.795 6.939 -8.555 1.00 87.25 172 THR A O 1
ATOM 1302 N N . PRO A 1 173 ? 4.058 7.287 -6.457 1.00 90.06 173 PRO A N 1
ATOM 1303 C CA . PRO A 1 173 ? 5.393 7.491 -5.877 1.00 90.06 173 PRO A CA 1
ATOM 1304 C C . PRO A 1 173 ? 6.436 6.437 -6.257 1.00 90.06 173 PRO A C 1
ATOM 1306 O O . PRO A 1 173 ? 7.605 6.757 -6.452 1.00 90.06 173 PRO A O 1
ATOM 1309 N N . SER A 1 174 ? 6.014 5.179 -6.374 1.00 90.88 174 SER A N 1
ATOM 1310 C CA . SER A 1 174 ? 6.912 4.065 -6.672 1.00 90.88 174 SER A CA 1
ATOM 1311 C C . SER A 1 174 ? 7.320 3.957 -8.147 1.00 90.88 174 SER A C 1
ATOM 1313 O O . SER A 1 174 ? 8.320 3.308 -8.434 1.00 90.88 174 SER A O 1
ATOM 1315 N N . HIS A 1 175 ? 6.645 4.636 -9.084 1.00 91.6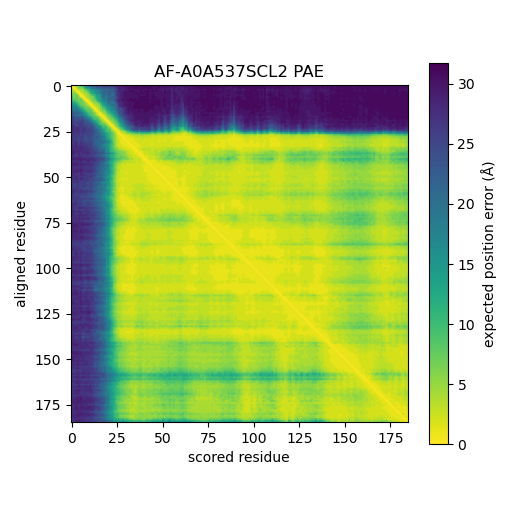9 175 HIS A N 1
ATOM 1316 C CA . HIS A 1 175 ? 7.045 4.617 -10.498 1.00 91.69 175 HIS A CA 1
ATOM 1317 C C . HIS A 1 175 ? 8.343 5.386 -10.768 1.00 91.69 175 HIS A C 1
ATOM 1319 O O . HIS A 1 175 ? 9.109 4.996 -11.644 1.00 91.69 175 HIS A O 1
ATOM 1325 N N . GLY A 1 176 ? 8.623 6.451 -10.011 1.00 91.56 176 GLY A N 1
ATOM 1326 C CA . GLY A 1 176 ? 9.865 7.217 -10.155 1.00 91.56 176 GLY A CA 1
ATOM 1327 C C . GLY A 1 176 ? 11.122 6.367 -9.908 1.00 91.56 176 GLY A C 1
ATOM 1328 O O . GLY A 1 176 ? 12.004 6.339 -10.766 1.00 91.56 176 GLY A O 1
ATOM 1329 N N . PRO A 1 177 ? 11.219 5.655 -8.769 1.00 90.31 177 PRO A N 1
ATOM 1330 C CA . PRO A 1 177 ? 12.284 4.683 -8.527 1.00 90.31 177 PRO A CA 1
ATOM 1331 C C . PRO A 1 177 ? 12.387 3.588 -9.596 1.00 90.31 177 PRO A C 1
ATOM 1333 O O . PRO A 1 177 ? 13.490 3.320 -10.067 1.00 90.31 177 PRO A O 1
ATOM 1336 N N . VAL A 1 178 ? 11.256 3.014 -10.030 1.00 89.38 178 VAL A N 1
ATOM 1337 C CA . VAL A 1 178 ? 11.230 1.988 -11.089 1.00 89.38 178 VAL A CA 1
ATOM 1338 C C . VAL A 1 178 ? 11.848 2.525 -12.381 1.00 89.38 178 VAL A C 1
ATOM 1340 O O . VAL A 1 178 ? 12.731 1.885 -12.949 1.00 89.38 178 VAL A O 1
ATOM 1343 N N . LEU A 1 179 ? 11.432 3.717 -12.820 1.00 92.50 179 LEU A N 1
ATOM 1344 C CA . LEU A 1 179 ? 11.953 4.344 -14.034 1.00 92.50 179 LEU A CA 1
ATOM 1345 C C . LEU A 1 179 ? 13.463 4.577 -13.941 1.00 92.50 179 LEU A C 1
ATOM 1347 O O . LEU A 1 179 ? 14.185 4.190 -14.852 1.00 92.50 179 LEU A O 1
ATOM 1351 N N . LYS A 1 180 ? 13.948 5.131 -12.824 1.00 91.25 180 LYS A N 1
ATOM 1352 C CA . LYS A 1 180 ? 15.388 5.349 -12.610 1.00 91.25 180 LYS A CA 1
ATOM 1353 C C . LYS A 1 180 ? 16.187 4.048 -12.659 1.00 91.25 180 LYS A C 1
ATOM 1355 O O . LYS A 1 180 ? 17.298 4.038 -13.177 1.00 91.25 180 LYS A O 1
ATOM 1360 N N . GLY A 1 181 ? 15.6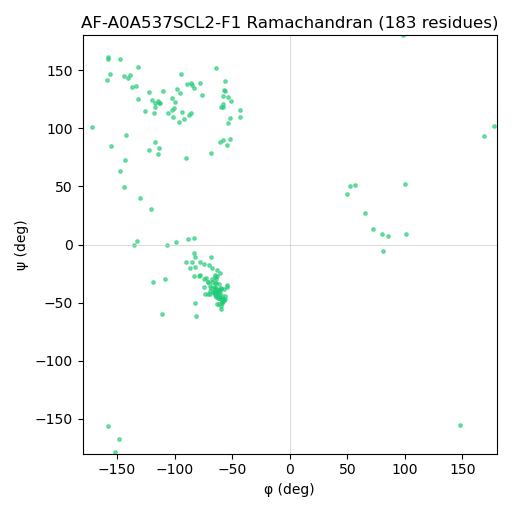31 2.961 -12.121 1.00 88.69 181 GLY A N 1
ATOM 1361 C CA . GLY A 1 181 ? 16.239 1.635 -12.205 1.00 88.69 181 GLY A CA 1
ATOM 1362 C C . GLY A 1 181 ? 16.367 1.152 -13.650 1.00 88.69 181 GLY A C 1
ATOM 1363 O O . GLY A 1 181 ? 17.435 0.705 -14.053 1.00 88.69 181 GLY A O 1
ATOM 1364 N N . VAL A 1 182 ? 15.301 1.299 -14.440 1.00 91.00 182 VAL A N 1
ATOM 1365 C CA . VAL A 1 182 ? 15.281 0.935 -15.867 1.00 91.00 182 VAL A CA 1
ATOM 1366 C C . VAL A 1 182 ? 16.234 1.805 -16.693 1.00 91.00 182 VAL A C 1
ATOM 1368 O O . VAL A 1 182 ? 16.931 1.280 -17.552 1.00 91.00 182 VAL A O 1
ATOM 1371 N N . GLU A 1 183 ? 16.303 3.112 -16.434 1.00 90.88 183 GLU A N 1
ATOM 1372 C CA . GLU A 1 183 ? 17.218 4.036 -17.125 1.00 90.88 183 GLU A CA 1
ATOM 1373 C C . GLU A 1 183 ? 18.698 3.726 -16.858 1.00 90.88 183 GLU A C 1
ATOM 1375 O O . GLU A 1 183 ? 19.547 3.995 -17.708 1.00 90.88 183 GLU A O 1
ATOM 1380 N N . ALA A 1 184 ? 19.015 3.169 -15.687 1.00 89.19 184 ALA A N 1
ATOM 1381 C CA . ALA A 1 184 ? 20.380 2.831 -15.294 1.00 89.19 184 ALA A CA 1
ATOM 1382 C C . ALA A 1 184 ? 20.879 1.477 -15.844 1.00 89.19 184 ALA A C 1
ATOM 1384 O O . ALA A 1 184 ? 22.071 1.190 -15.710 1.00 89.19 184 ALA A O 1
ATOM 1385 N N . ALA A 1 185 ? 19.998 0.652 -16.427 1.00 84.62 185 ALA A N 1
ATOM 1386 C CA . ALA A 1 185 ? 20.269 -0.728 -16.853 1.00 84.62 185 ALA A CA 1
ATOM 1387 C C . ALA A 1 185 ? 20.474 -0.889 -18.371 1.00 84.62 185 ALA A C 1
ATOM 1389 O O . ALA A 1 185 ? 21.261 -1.772 -18.788 1.00 84.62 185 ALA A O 1
#

Secondary structure (DSSP, 8-state):
-----SS---------------------EEEEEEES-TTTSHHHHHHHHHHHHHTT--BTTTEEEEEEE-SS-GGGHHHHHHHHHHTT-SEEEESSHHHHHHHHHH-SSS-EEEEEES-TTTTTS-S-SS---SSEEEEE--HHHHHHHHHHHHHHHSTT---------TTSTTHHHHHHHHHT-

Nearest PDB structures (foldseek):
  3lkv-assembly1_A-2  TM=8.349E-01  e=8.287E-10  Vibrio cholerae O1 biovar El Tor str. N16961
  3lft-assembly1_A  TM=8.452E-01  e=8.273E-07  Streptococcus pneumoniae TIGR4
  6hnk-assembly1_A  TM=7.184E-01  e=8.809E-08  Clostridioides difficile 630
  3lft-assembly2_B  TM=7.952E-01  e=1.448E-05  Streptococcus pneumoniae TIGR4
  4joq-assembly1_B  TM=5.056E-01  e=7.753E-02  Cereibacter sphaeroides ATCC 17025

Foldseek 3Di:
DDDDDDPDDPDDDDPPPPPPPPVPQAAAAEEEEEEADCVVQVPVVVVVQVVCVVVVNHDPRRYDYHYDHCNPPLVCLLVSLLVCVVVVGQAYEYAEQSNLVSNVVNDQPRAYEYAEYCDCCVLLVAVDLVHRPGSYHYDYPVLLVVLLVVLVVVCVVDPPDDDDDDDDDPSHSRVVSSVVSNVVD

Mean predicted aligned error: 9.0 Å